Protein AF-A0A3E0J5E2-F1 (afdb_monomer)

Solvent-accessible surface area (backbone atoms only — not comparable to full-atom values): 20818 Å² total; per-residue (Å²): 136,92,83,85,80,74,77,68,77,68,47,76,82,33,77,50,56,78,36,73,65,47,34,51,53,51,53,49,52,62,72,57,27,30,89,52,75,43,80,45,72,62,88,94,44,82,43,82,33,51,56,27,21,32,83,45,50,61,70,60,50,14,66,77,69,73,49,55,51,67,58,52,53,51,46,54,49,50,38,37,77,71,62,46,33,47,78,51,75,52,99,87,47,29,39,38,34,44,56,67,36,67,76,57,65,54,84,70,92,72,83,76,93,80,86,88,85,88,84,88,81,88,87,87,81,88,86,81,87,88,83,90,83,89,79,94,74,92,75,57,68,77,54,51,62,48,51,56,56,40,57,72,39,59,86,54,52,94,78,66,91,46,69,39,59,57,52,40,41,77,73,64,37,88,76,48,75,71,56,52,56,47,51,54,56,48,34,77,76,52,35,46,71,44,52,42,50,35,47,51,56,21,49,78,67,75,40,74,40,70,72,52,26,49,52,50,52,52,53,28,58,76,69,69,49,72,47,60,70,54,48,52,53,50,50,54,51,49,52,53,51,52,56,54,48,60,60,56,58,73,75,66,70,81,75,75,87,70,55,71,70,67,71,47,43,65,56,51,53,56,55,58,74,70,53,79,77,49,69,66,56,50,22,53,51,48,54,52,34,56,75,68,67,54,54,69,68,62,45,35,60,74,55,70,62,75,60,90,78,49,75,66,53,56,49,33,40,73,72,65,76,45,57,55,52,57,55,55,53,50,54,51,57,56,58,71,75,67,76,133

Mean predicted aligned error: 22.28 Å

Nearest PDB structures (foldseek):
  6cdb-assembly1_A  TM=6.932E-01  e=4.990E-02  Staphylococcus aureus
  3cta-assembly1_A-2  TM=8.592E-01  e=1.785E-01  Thermoplasma acidophilum DSM 1728
  4rs8-assembly1_B  TM=7.217E-01  e=1.107E-01  Sulfolobus sp. NOB8H2
  4omz-assembly2_C  TM=5.477E-01  e=9.437E-02  Sinorhizobium fredii
  4a6d-assembly1_A  TM=5.268E-01  e=8.486E-02  Homo sapiens

Structure (mmCIF, N/CA/C/O ba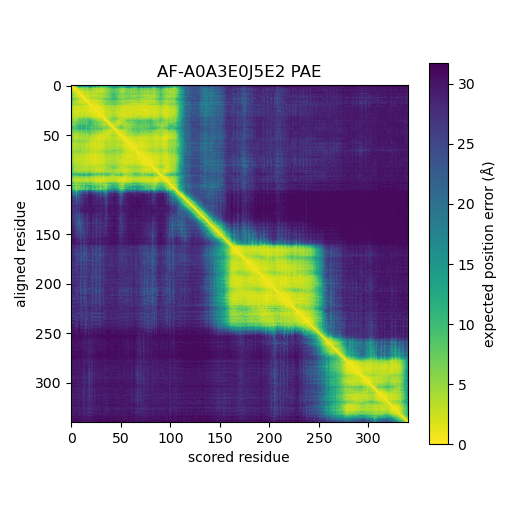ckbone):
data_AF-A0A3E0J5E2-F1
#
_entry.id   AF-A0A3E0J5E2-F1
#
loop_
_atom_site.group_PDB
_atom_site.id
_atom_site.type_symbol
_atom_site.label_atom_id
_atom_site.label_alt_id
_atom_site.label_comp_id
_atom_site.label_asym_id
_atom_site.label_entity_id
_atom_site.label_seq_id
_atom_site.pdbx_PDB_ins_code
_atom_site.Cartn_x
_atom_site.Cartn_y
_atom_site.Cartn_z
_atom_site.occupancy
_atom_site.B_iso_or_equiv
_atom_site.auth_seq_id
_atom_site.auth_comp_id
_atom_site.auth_asym_id
_atom_site.auth_atom_id
_atom_site.pdbx_PDB_model_num
ATOM 1 N N . MET A 1 1 ? 14.699 6.725 -31.651 1.00 47.31 1 MET A N 1
ATOM 2 C CA . MET A 1 1 ? 13.288 6.442 -31.981 1.00 47.31 1 MET A CA 1
ATOM 3 C C . MET A 1 1 ? 12.535 7.746 -31.816 1.00 47.31 1 MET A C 1
ATOM 5 O O . MET A 1 1 ? 12.455 8.229 -30.697 1.00 47.31 1 MET A O 1
ATOM 9 N N . GLN A 1 2 ? 12.116 8.369 -32.915 1.00 48.28 2 GLN A N 1
ATOM 10 C CA . GLN A 1 2 ? 11.188 9.500 -32.865 1.00 48.28 2 GLN A CA 1
ATOM 11 C C . GLN A 1 2 ? 9.779 8.918 -32.774 1.00 48.28 2 GLN A C 1
ATOM 13 O O . GLN A 1 2 ? 9.420 8.048 -33.563 1.00 48.28 2 GLN A O 1
ATOM 18 N N . GLY A 1 3 ? 9.027 9.336 -31.767 1.00 68.38 3 GLY A N 1
ATOM 19 C CA . GLY A 1 3 ? 7.686 8.845 -31.499 1.00 68.38 3 GLY A CA 1
ATOM 20 C C . GLY A 1 3 ? 7.078 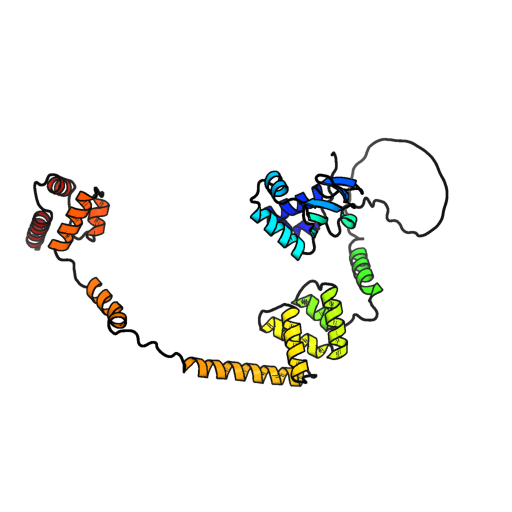9.614 -30.337 1.00 68.38 3 GLY A C 1
ATOM 21 O O . GLY A 1 3 ? 7.798 10.142 -29.490 1.00 68.38 3 GLY A O 1
ATOM 22 N N . TRP A 1 4 ? 5.757 9.697 -30.329 1.00 75.00 4 TRP A N 1
ATOM 23 C CA . TRP A 1 4 ? 4.974 10.291 -29.257 1.00 75.00 4 TRP A CA 1
ATOM 24 C C . TRP A 1 4 ? 4.162 9.188 -28.583 1.00 75.00 4 TRP A C 1
ATOM 26 O O . TRP A 1 4 ? 3.801 8.192 -29.208 1.00 75.00 4 TRP A O 1
ATOM 36 N N . LEU A 1 5 ? 3.914 9.359 -27.290 1.00 80.88 5 LEU A N 1
ATOM 37 C CA . LEU A 1 5 ? 3.119 8.446 -26.482 1.00 80.88 5 LEU A CA 1
ATOM 38 C C . LEU A 1 5 ? 1.779 9.118 -26.174 1.00 80.88 5 LEU A C 1
ATOM 40 O O . LEU A 1 5 ? 1.763 10.248 -25.684 1.00 80.88 5 LEU A O 1
ATOM 44 N N . LYS A 1 6 ? 0.663 8.423 -26.415 1.00 82.06 6 LYS A N 1
ATOM 45 C CA . LYS A 1 6 ? -0.660 8.878 -25.965 1.00 82.06 6 LYS A CA 1
ATOM 46 C C . LYS A 1 6 ? -0.804 8.625 -24.467 1.00 82.06 6 LYS A C 1
ATOM 48 O O . LYS A 1 6 ? -0.656 7.491 -24.020 1.00 82.06 6 LYS A O 1
ATOM 53 N N . LEU A 1 7 ? -1.123 9.657 -23.691 1.00 81.94 7 LEU A N 1
ATOM 54 C CA . LEU A 1 7 ? -1.509 9.522 -22.285 1.00 81.94 7 LEU A CA 1
ATOM 55 C C . LEU A 1 7 ? -2.938 10.030 -22.115 1.00 81.94 7 LEU A C 1
ATOM 57 O O . LEU A 1 7 ? -3.250 11.170 -22.454 1.00 81.94 7 LEU A O 1
ATOM 61 N N . HIS A 1 8 ? -3.815 9.176 -21.594 1.00 80.88 8 HIS A N 1
ATOM 62 C CA . HIS A 1 8 ? -5.209 9.535 -21.372 1.00 80.88 8 HIS A CA 1
ATOM 63 C C . HIS A 1 8 ? -5.354 10.399 -20.108 1.00 80.88 8 HIS A C 1
ATOM 65 O O . HIS A 1 8 ? -4.776 10.085 -19.067 1.00 80.88 8 HIS A O 1
ATOM 71 N N . ARG A 1 9 ? -6.184 11.453 -20.158 1.00 80.56 9 ARG A N 1
ATOM 72 C CA . ARG A 1 9 ? -6.372 12.414 -19.044 1.00 80.56 9 ARG A CA 1
ATOM 73 C C . ARG A 1 9 ? -6.873 11.775 -17.746 1.00 80.56 9 ARG A C 1
ATOM 75 O O . ARG A 1 9 ? -6.624 12.306 -16.672 1.00 80.56 9 ARG A O 1
ATOM 82 N N . LYS A 1 10 ? -7.513 10.605 -17.840 1.00 79.06 10 LYS A N 1
ATOM 83 C CA . LYS A 1 10 ? -7.958 9.790 -16.693 1.00 79.06 10 LYS A CA 1
ATOM 84 C C . LYS A 1 10 ? -6.828 9.458 -15.710 1.00 79.06 10 LYS A C 1
ATOM 86 O O . LYS A 1 10 ? -7.122 9.220 -14.546 1.00 79.06 10 LYS A O 1
ATOM 91 N N . ILE A 1 11 ? -5.563 9.491 -16.145 1.00 84.44 11 ILE A N 1
ATOM 92 C CA . ILE A 1 11 ? -4.420 9.296 -15.245 1.00 84.44 11 ILE A CA 1
ATOM 93 C C . ILE A 1 11 ? -4.410 10.303 -14.087 1.00 84.44 11 ILE A C 1
ATOM 95 O O . ILE A 1 11 ? -4.016 9.930 -12.994 1.00 84.44 11 ILE A O 1
ATOM 99 N N . LEU A 1 12 ? -4.927 11.524 -14.283 1.00 83.38 12 LEU A N 1
ATOM 100 C CA . LEU A 1 12 ? -5.009 12.555 -13.239 1.00 83.38 12 LEU A CA 1
ATOM 101 C C . LEU A 1 12 ? -5.874 12.151 -12.037 1.00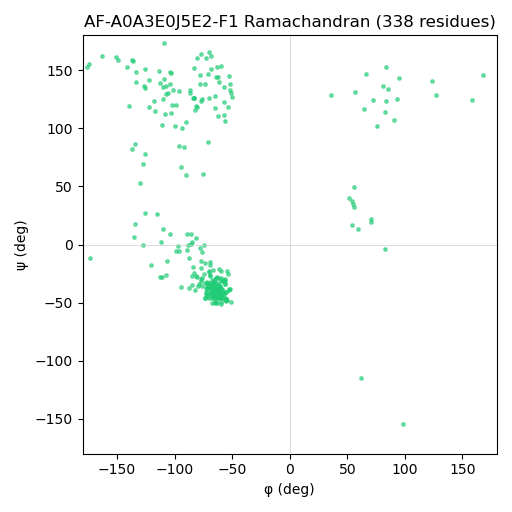 83.38 12 LEU A C 1
ATOM 103 O O . LEU A 1 12 ? -5.732 12.730 -10.969 1.00 83.38 12 LEU A O 1
ATOM 107 N N . HIS A 1 13 ? -6.773 11.182 -12.215 1.00 79.31 13 HIS A N 1
ATOM 108 C CA . HIS A 1 13 ? -7.659 10.673 -11.166 1.00 79.31 13 HIS A CA 1
ATOM 109 C C . HIS A 1 13 ? -7.204 9.312 -10.617 1.00 79.31 13 HIS A C 1
ATOM 111 O O . HIS A 1 13 ? -7.963 8.652 -9.917 1.00 79.31 13 HIS A O 1
ATOM 117 N N . SER A 1 14 ? -6.013 8.848 -10.998 1.00 82.31 14 SER A N 1
ATOM 118 C CA . SER A 1 14 ? -5.459 7.562 -10.580 1.00 82.31 14 SER A CA 1
ATOM 119 C C . SER A 1 14 ? -4.394 7.756 -9.504 1.00 82.31 14 SER A C 1
ATOM 121 O O . SER A 1 14 ? -3.609 8.699 -9.574 1.00 82.31 14 SER A O 1
ATOM 123 N N . GLU A 1 15 ? -4.293 6.790 -8.588 1.00 84.81 15 GLU A N 1
ATOM 124 C CA . GLU A 1 15 ? -3.232 6.691 -7.570 1.00 84.81 15 GLU A CA 1
ATOM 125 C C . GLU A 1 15 ? -1.816 6.744 -8.178 1.00 84.81 15 GLU A C 1
ATOM 127 O O . GLU A 1 15 ? -0.863 7.203 -7.548 1.00 84.81 15 GLU A O 1
ATOM 132 N N . ILE A 1 16 ? -1.679 6.353 -9.452 1.00 87.31 16 ILE A N 1
ATOM 133 C CA . ILE A 1 16 ? -0.426 6.449 -10.211 1.00 87.31 16 ILE A CA 1
ATOM 134 C C . ILE A 1 16 ? 0.065 7.899 -10.293 1.00 87.31 16 ILE A C 1
ATOM 136 O O . ILE A 1 16 ? 1.272 8.124 -10.242 1.00 87.31 16 ILE A O 1
ATOM 140 N N . PHE A 1 17 ? -0.839 8.872 -10.442 1.00 90.31 17 PHE A N 1
ATOM 141 C CA . PHE A 1 17 ? -0.480 10.284 -10.596 1.00 90.31 17 PHE A CA 1
ATOM 142 C C . PHE A 1 17 ? -0.173 10.971 -9.264 1.00 90.31 17 PHE A C 1
ATOM 144 O O . PHE A 1 17 ? 0.624 11.905 -9.240 1.00 90.31 17 PHE A O 1
ATOM 151 N N . GLU A 1 18 ? -0.744 10.493 -8.157 1.00 88.50 18 GLU A N 1
ATOM 152 C CA . GLU A 1 18 ? -0.490 11.052 -6.823 1.00 88.50 18 GLU A CA 1
ATOM 153 C C . GLU A 1 18 ? 0.963 10.845 -6.374 1.00 88.50 18 GLU A C 1
ATOM 155 O O . GLU A 1 18 ? 1.531 11.681 -5.669 1.00 88.50 18 GLU A O 1
ATOM 160 N N . ASN A 1 19 ? 1.598 9.751 -6.807 1.00 91.38 19 ASN A N 1
ATOM 161 C CA . ASN A 1 19 ? 2.972 9.430 -6.442 1.00 91.38 19 ASN A CA 1
ATOM 162 C C . ASN A 1 19 ? 3.959 9.730 -7.583 1.00 91.38 19 ASN A C 1
ATOM 164 O O . ASN A 1 19 ? 3.999 9.031 -8.597 1.00 91.38 19 ASN A O 1
ATOM 168 N N . GLU A 1 20 ? 4.839 10.716 -7.366 1.00 92.44 20 GLU A N 1
ATOM 169 C CA . GLU A 1 20 ? 5.829 11.188 -8.351 1.00 92.44 20 GLU A CA 1
ATOM 170 C C . GLU A 1 20 ? 6.694 10.048 -8.936 1.00 92.44 20 GLU A C 1
ATOM 172 O O . GLU A 1 20 ? 7.007 10.016 -10.130 1.00 92.44 20 GLU A O 1
ATOM 177 N N . LYS A 1 21 ? 7.079 9.084 -8.090 1.00 92.69 21 LYS A N 1
ATOM 178 C CA . LYS A 1 21 ? 8.003 8.002 -8.439 1.00 92.69 21 LYS A CA 1
ATOM 179 C C . LYS A 1 21 ? 7.273 6.882 -9.162 1.00 92.69 21 LYS A C 1
ATOM 181 O O . LYS A 1 21 ? 7.807 6.335 -10.126 1.00 92.69 21 LYS A O 1
ATOM 186 N N . LEU A 1 22 ? 6.053 6.574 -8.727 1.00 92.31 22 LEU A N 1
ATOM 187 C CA . LEU A 1 22 ? 5.193 5.592 -9.380 1.00 92.31 22 LEU A CA 1
ATOM 188 C C . LEU A 1 22 ? 4.828 6.051 -10.795 1.00 92.31 22 LEU A C 1
ATOM 190 O O . LEU A 1 22 ? 5.002 5.283 -11.741 1.00 92.31 22 LEU A O 1
ATOM 194 N N . LEU A 1 23 ? 4.440 7.321 -10.958 1.00 92.69 23 LEU A N 1
ATOM 195 C CA . LEU A 1 23 ? 4.179 7.925 -12.263 1.00 92.69 23 LEU A CA 1
ATOM 196 C C . LEU A 1 23 ? 5.392 7.802 -13.190 1.00 92.69 23 LEU A C 1
ATOM 198 O O . LEU A 1 23 ? 5.265 7.391 -14.345 1.00 92.69 23 LEU A O 1
ATOM 202 N N . LYS A 1 24 ? 6.590 8.107 -12.674 1.00 93.81 24 LYS A N 1
ATOM 203 C CA . LYS A 1 24 ? 7.843 7.989 -13.430 1.00 93.81 24 LYS A CA 1
ATOM 204 C C . LYS A 1 24 ? 8.085 6.554 -13.912 1.00 93.81 24 LYS A C 1
ATOM 206 O O . LYS A 1 24 ? 8.433 6.350 -15.076 1.00 93.81 24 LYS A O 1
ATOM 211 N N . VAL A 1 25 ? 7.880 5.558 -13.046 1.00 93.19 25 VAL A N 1
ATOM 212 C CA . VAL A 1 25 ? 8.020 4.130 -13.388 1.00 93.19 25 VAL A CA 1
ATOM 213 C C . VAL A 1 25 ? 6.958 3.694 -14.403 1.00 93.19 25 VAL A C 1
ATOM 215 O O . VAL A 1 25 ? 7.266 2.956 -15.340 1.00 93.19 25 VAL A O 1
ATOM 218 N N . PHE A 1 26 ? 5.725 4.177 -14.268 1.00 91.94 26 PHE A N 1
ATOM 219 C CA . PHE A 1 26 ? 4.638 3.880 -15.196 1.00 91.94 26 PHE A CA 1
ATOM 220 C C . PHE A 1 26 ? 4.916 4.427 -16.606 1.00 91.94 26 PHE A C 1
ATOM 222 O O . PHE A 1 26 ? 4.870 3.679 -17.586 1.00 91.94 26 PHE A O 1
ATOM 229 N N . ILE A 1 27 ? 5.305 5.702 -16.716 1.00 91.44 27 ILE A N 1
ATOM 230 C CA . ILE A 1 27 ? 5.692 6.327 -17.993 1.00 91.44 27 ILE A CA 1
ATOM 231 C C . ILE A 1 27 ? 6.892 5.594 -18.611 1.00 91.44 27 ILE A C 1
ATOM 233 O O . ILE A 1 27 ? 6.941 5.364 -19.822 1.00 91.44 27 ILE A O 1
ATOM 237 N N . TYR A 1 28 ? 7.851 5.170 -17.788 1.00 92.25 28 TYR A N 1
ATOM 238 C CA . TYR A 1 28 ? 8.970 4.352 -18.246 1.00 92.25 28 TYR A CA 1
ATOM 239 C C . TYR A 1 28 ? 8.516 3.022 -18.866 1.00 92.25 28 TYR A C 1
ATOM 241 O O . TYR A 1 28 ? 8.999 2.649 -19.934 1.00 92.25 28 TYR A O 1
ATOM 249 N N . CYS A 1 29 ? 7.553 2.328 -18.256 1.00 91.00 29 CYS A N 1
ATOM 250 C CA . CYS A 1 29 ? 7.007 1.091 -18.820 1.00 91.00 29 CYS A CA 1
ATOM 251 C C . CYS A 1 29 ? 6.335 1.335 -20.179 1.00 91.00 29 CYS A C 1
ATOM 253 O O . CYS A 1 29 ? 6.565 0.581 -21.123 1.00 91.00 29 CYS A O 1
ATOM 255 N N . LEU A 1 30 ? 5.562 2.418 -20.301 1.00 88.69 30 LEU A N 1
ATOM 256 C CA . LEU A 1 30 ? 4.892 2.784 -21.550 1.00 88.69 30 LEU A CA 1
ATOM 257 C C . LEU A 1 30 ? 5.871 3.127 -22.675 1.00 88.69 30 LEU A C 1
ATOM 259 O O . LEU A 1 30 ? 5.675 2.706 -23.810 1.00 88.69 30 LEU A O 1
ATOM 263 N N . THR A 1 31 ? 6.933 3.865 -22.361 1.00 88.56 31 THR A N 1
ATOM 264 C CA . THR A 1 31 ? 7.951 4.265 -23.346 1.00 88.56 31 THR A CA 1
ATOM 265 C C . THR A 1 31 ? 8.885 3.123 -23.745 1.00 88.56 31 THR A C 1
ATOM 267 O O . THR A 1 31 ? 9.443 3.143 -24.842 1.00 88.56 31 THR A O 1
ATOM 270 N N . LYS A 1 32 ? 9.073 2.118 -22.880 1.00 89.88 32 LYS A N 1
ATOM 271 C CA . LYS A 1 32 ? 9.856 0.913 -23.197 1.00 89.88 32 LYS A CA 1
ATOM 272 C C . LYS A 1 32 ? 9.071 -0.151 -23.949 1.00 89.88 32 LYS A C 1
ATOM 274 O O . LYS A 1 32 ? 9.699 -0.970 -24.623 1.00 89.88 32 LYS A O 1
ATOM 279 N N . ALA A 1 33 ? 7.747 -0.165 -23.820 1.00 88.69 33 ALA A N 1
ATOM 280 C CA . ALA A 1 33 ? 6.880 -1.090 -24.532 1.00 88.69 33 ALA A CA 1
ATOM 281 C C . ALA A 1 33 ? 7.075 -0.973 -26.053 1.00 88.69 33 ALA A C 1
ATOM 283 O O . ALA A 1 33 ? 7.163 0.118 -26.613 1.00 88.69 33 ALA A O 1
ATOM 284 N N . SER A 1 34 ? 7.165 -2.114 -26.739 1.00 83.81 34 SER A N 1
ATOM 285 C CA . SER A 1 34 ? 7.318 -2.122 -28.196 1.00 83.81 34 SER A CA 1
ATOM 286 C C . SER A 1 34 ? 6.010 -1.734 -28.892 1.00 83.81 34 SER A C 1
ATOM 288 O O . SER A 1 34 ? 4.937 -2.189 -28.507 1.00 83.81 34 SER A O 1
ATOM 290 N N . HIS A 1 35 ? 6.089 -0.907 -29.940 1.00 80.19 35 HIS A N 1
ATOM 291 C CA . HIS A 1 35 ? 4.904 -0.482 -30.702 1.00 80.19 35 HIS A CA 1
ATOM 292 C C . HIS A 1 35 ? 4.474 -1.478 -31.791 1.00 80.19 35 HIS A C 1
ATOM 294 O O . HIS A 1 35 ? 3.345 -1.441 -32.269 1.00 80.19 35 HIS A O 1
ATOM 300 N N . LYS A 1 36 ? 5.385 -2.360 -32.206 1.00 79.62 36 LYS A N 1
ATOM 301 C CA . LYS A 1 36 ? 5.176 -3.402 -33.218 1.00 79.62 36 LYS A CA 1
ATOM 302 C C . LYS A 1 36 ? 5.828 -4.692 -32.738 1.00 79.62 36 LYS A C 1
ATOM 304 O O . LYS A 1 36 ? 6.751 -4.641 -31.921 1.00 79.62 36 LYS A O 1
ATOM 309 N N . SER A 1 37 ? 5.394 -5.832 -33.274 1.00 83.06 37 SER A N 1
ATOM 310 C CA . SER A 1 37 ? 6.027 -7.119 -32.986 1.00 83.06 37 SER A CA 1
ATOM 311 C C . SER A 1 37 ? 7.509 -7.065 -33.356 1.00 83.06 37 SER A C 1
ATOM 313 O O . SER A 1 37 ? 7.849 -6.940 -34.532 1.00 83.06 37 SER A O 1
ATOM 315 N N . THR A 1 38 ? 8.382 -7.104 -32.353 1.00 83.31 38 THR A N 1
ATOM 316 C CA . THR A 1 38 ? 9.823 -6.892 -32.530 1.00 83.31 38 THR A CA 1
ATOM 317 C C . THR A 1 38 ? 10.585 -8.068 -31.942 1.00 83.31 38 THR A C 1
ATOM 319 O O . THR A 1 38 ? 10.304 -8.513 -30.829 1.00 83.31 38 THR A O 1
ATOM 322 N N . GLU A 1 39 ? 11.578 -8.568 -32.673 1.00 86.06 39 GLU A N 1
ATOM 323 C CA . GLU A 1 39 ? 12.516 -9.549 -32.135 1.00 86.06 39 GLU A CA 1
ATOM 324 C C . GLU A 1 39 ? 13.638 -8.842 -31.382 1.00 86.06 39 GLU A C 1
ATOM 326 O O . GLU A 1 39 ? 14.332 -7.981 -31.923 1.00 86.06 39 GLU A O 1
ATOM 331 N N . SER A 1 40 ? 13.844 -9.230 -30.129 1.00 80.81 40 SER A N 1
ATOM 332 C CA . SER A 1 40 ? 14.946 -8.740 -29.313 1.00 80.81 40 SER A CA 1
ATOM 333 C C . SER A 1 40 ? 15.805 -9.900 -28.835 1.00 80.81 40 SER A C 1
ATOM 335 O O . SER A 1 40 ? 15.317 -10.987 -28.520 1.00 80.81 40 SER A O 1
ATOM 337 N N . ARG A 1 41 ? 17.122 -9.696 -28.812 1.00 82.44 41 ARG A N 1
ATOM 338 C CA . ARG A 1 41 ? 18.085 -10.727 -28.426 1.00 82.44 41 ARG A CA 1
ATOM 339 C C . ARG A 1 41 ? 18.499 -10.527 -26.973 1.00 82.44 41 ARG A C 1
ATOM 341 O O . ARG A 1 41 ? 19.093 -9.508 -26.633 1.00 82.44 41 ARG A O 1
ATOM 348 N N . VAL A 1 42 ? 18.244 -11.525 -26.128 1.00 81.62 42 VAL A N 1
ATOM 349 C CA . VAL A 1 42 ? 18.695 -11.544 -24.728 1.00 81.62 42 VAL A CA 1
ATOM 350 C C . VAL A 1 42 ? 19.767 -12.617 -24.583 1.00 81.62 42 VAL A C 1
ATOM 352 O O . VAL A 1 42 ? 19.496 -13.820 -24.577 1.00 81.62 42 VAL A O 1
ATOM 355 N N . GLY A 1 43 ? 21.027 -12.184 -24.528 1.00 80.94 43 GLY A N 1
ATOM 356 C CA . GLY A 1 43 ? 22.181 -13.083 -24.548 1.00 80.94 43 GLY A CA 1
ATOM 357 C C . GLY A 1 43 ? 22.258 -13.890 -25.851 1.00 80.94 43 GLY A C 1
ATOM 358 O O . GLY A 1 43 ? 22.472 -13.341 -26.933 1.00 80.94 43 GLY A O 1
ATOM 359 N N . ARG A 1 44 ? 22.096 -15.216 -25.758 1.00 81.12 44 ARG A N 1
ATOM 360 C CA . ARG A 1 44 ? 22.134 -16.133 -26.916 1.00 81.12 44 ARG A CA 1
ATOM 361 C C . ARG A 1 44 ? 20.751 -16.482 -27.481 1.00 81.12 44 ARG A C 1
ATOM 363 O O . ARG A 1 44 ? 20.691 -17.134 -28.514 1.00 81.12 44 ARG A O 1
ATOM 370 N N . GLN A 1 45 ? 19.668 -16.044 -26.839 1.00 81.19 45 GLN A N 1
ATOM 371 C CA . GLN A 1 45 ? 18.298 -16.395 -27.213 1.00 81.19 45 GLN A CA 1
ATOM 372 C C . GLN A 1 45 ? 17.611 -15.234 -27.943 1.00 81.19 45 GLN A C 1
ATOM 374 O O . GLN A 1 45 ? 17.758 -14.074 -27.548 1.00 81.19 45 GLN A O 1
ATOM 379 N N . LYS A 1 46 ? 16.860 -15.548 -29.004 1.00 85.94 46 LYS A N 1
ATOM 380 C CA . LYS A 1 46 ? 15.937 -14.609 -29.652 1.00 85.94 46 LYS A CA 1
ATOM 381 C C . LYS A 1 46 ? 14.589 -14.660 -28.937 1.00 85.94 46 LYS A C 1
ATOM 383 O O . LYS A 1 46 ? 14.083 -15.747 -28.668 1.00 85.94 46 LYS A O 1
ATOM 388 N N . VAL A 1 47 ? 14.039 -13.495 -28.624 1.00 86.19 47 VAL A N 1
ATOM 389 C CA . VAL A 1 47 ? 12.761 -13.329 -27.929 1.00 86.19 47 VAL A CA 1
ATOM 390 C C . VAL A 1 47 ? 11.851 -12.492 -28.817 1.00 86.19 47 VAL A C 1
ATOM 392 O O . VAL A 1 47 ? 12.168 -11.347 -29.134 1.00 86.19 47 VAL A O 1
ATOM 395 N N . THR A 1 48 ? 10.728 -13.068 -29.231 1.00 87.31 48 THR A N 1
ATOM 396 C CA . THR A 1 48 ? 9.676 -12.378 -29.984 1.00 87.31 48 THR A CA 1
ATOM 397 C C . THR A 1 48 ? 8.781 -11.616 -29.010 1.00 87.31 48 THR A C 1
ATOM 399 O O . THR A 1 48 ? 8.121 -12.237 -28.176 1.00 87.31 48 THR A O 1
ATOM 402 N N . LEU A 1 49 ? 8.755 -10.286 -29.101 1.00 87.62 49 LEU A N 1
ATOM 403 C CA . LEU A 1 49 ? 7.909 -9.427 -28.269 1.00 87.62 49 LEU A CA 1
ATOM 404 C C . LEU A 1 49 ? 6.688 -8.973 -29.067 1.00 87.62 49 LEU A C 1
ATOM 406 O O . LEU A 1 49 ? 6.832 -8.529 -30.206 1.00 87.62 49 LEU A O 1
ATOM 410 N N . LYS A 1 50 ? 5.495 -9.078 -28.475 1.00 86.75 50 LYS A N 1
ATOM 411 C CA . LYS A 1 50 ? 4.259 -8.517 -29.042 1.00 86.75 50 LYS A CA 1
ATOM 412 C C . LYS A 1 50 ? 4.164 -7.009 -28.745 1.00 86.75 50 LYS A C 1
ATOM 414 O O . LYS A 1 50 ? 4.810 -6.550 -27.802 1.00 86.75 50 LYS A O 1
ATOM 419 N N . PRO A 1 51 ? 3.348 -6.242 -29.495 1.00 83.75 51 PRO A N 1
ATOM 420 C CA . PRO A 1 51 ? 3.069 -4.848 -29.159 1.00 83.75 51 PRO A CA 1
ATOM 421 C C . PRO A 1 51 ? 2.604 -4.707 -27.703 1.00 83.75 51 PRO A C 1
ATOM 423 O O . PRO A 1 51 ? 1.848 -5.544 -27.209 1.00 83.75 51 PRO A O 1
ATOM 426 N N . GLY A 1 52 ? 3.096 -3.691 -26.998 1.00 86.56 52 GLY A N 1
ATOM 427 C CA . GLY A 1 52 ? 2.850 -3.504 -25.566 1.00 86.56 52 GLY A CA 1
ATOM 428 C C . GLY A 1 52 ? 3.765 -4.319 -24.642 1.00 86.56 52 GLY A C 1
ATOM 429 O O . GLY A 1 52 ? 3.692 -4.155 -23.424 1.00 86.56 52 GLY A O 1
ATOM 430 N N . GLN A 1 53 ? 4.646 -5.170 -25.185 1.00 91.38 53 GLN A N 1
ATOM 431 C CA . GLN A 1 53 ? 5.604 -5.953 -24.399 1.00 91.38 53 GLN A CA 1
ATOM 432 C C . GLN A 1 53 ? 7.020 -5.398 -24.484 1.00 91.38 53 GLN A C 1
ATOM 434 O O . GLN A 1 53 ? 7.449 -4.882 -25.523 1.00 91.38 53 GLN A O 1
ATOM 439 N N . PHE A 1 54 ? 7.771 -5.566 -23.396 1.00 92.56 54 PHE A N 1
ATOM 440 C CA . PHE A 1 54 ? 9.199 -5.282 -23.352 1.00 92.56 54 PHE A CA 1
ATOM 441 C C . PHE A 1 54 ? 9.948 -6.189 -22.374 1.00 92.56 54 PHE A C 1
ATOM 443 O O . PHE A 1 54 ? 9.380 -6.774 -21.451 1.00 92.56 54 PHE A O 1
ATOM 450 N N . ILE A 1 55 ? 11.259 -6.305 -22.587 1.00 91.31 55 ILE A N 1
ATOM 451 C CA . ILE A 1 55 ? 12.149 -7.045 -21.690 1.00 91.31 55 ILE A CA 1
ATOM 452 C C . ILE A 1 55 ? 12.535 -6.143 -20.526 1.00 91.31 55 ILE A C 1
ATOM 454 O O . ILE A 1 55 ? 13.082 -5.055 -20.716 1.00 91.31 55 ILE A O 1
ATOM 458 N N . PHE A 1 56 ? 12.311 -6.641 -19.321 1.00 93.19 56 PHE A N 1
ATOM 459 C CA . PHE A 1 56 ? 12.587 -5.947 -18.085 1.00 93.19 56 PHE A CA 1
ATOM 460 C C . PHE A 1 56 ? 13.759 -6.577 -17.335 1.00 93.19 56 PHE A C 1
ATOM 462 O O . PHE A 1 56 ? 13.860 -7.796 -17.172 1.00 93.19 56 PHE A O 1
ATOM 469 N N . GLY A 1 57 ? 14.639 -5.710 -16.839 1.00 91.25 57 GLY A N 1
ATOM 470 C CA . GLY A 1 57 ? 15.736 -6.076 -15.957 1.00 91.25 57 GLY A CA 1
ATOM 471 C C . GLY A 1 57 ? 15.888 -5.035 -14.859 1.00 91.25 57 GLY A C 1
ATOM 472 O O . GLY A 1 57 ? 16.188 -3.878 -15.146 1.00 91.25 57 GLY A O 1
ATOM 473 N N . ARG A 1 58 ? 15.731 -5.460 -13.602 1.00 91.25 58 ARG A N 1
ATOM 474 C CA . ARG A 1 58 ? 15.736 -4.587 -12.415 1.00 91.25 58 ARG A CA 1
ATOM 475 C C . ARG A 1 58 ? 16.949 -3.657 -12.340 1.00 91.25 58 ARG A C 1
ATOM 477 O O . ARG A 1 58 ? 16.771 -2.456 -12.192 1.00 91.25 58 ARG A O 1
ATOM 484 N N . LYS A 1 59 ? 18.165 -4.189 -12.511 1.00 92.00 59 LYS A N 1
ATOM 485 C CA . LYS A 1 59 ? 19.407 -3.390 -12.473 1.00 92.00 59 LYS A CA 1
ATOM 486 C C . LYS A 1 59 ? 19.453 -2.322 -13.565 1.00 92.00 59 LYS A C 1
ATOM 488 O O . LYS A 1 59 ? 19.831 -1.183 -13.316 1.00 92.00 59 LYS A O 1
ATOM 493 N N . LYS A 1 60 ? 19.039 -2.695 -14.779 1.00 92.81 60 LYS A N 1
ATOM 494 C CA . LYS A 1 60 ? 19.017 -1.788 -15.929 1.00 92.81 60 LYS A CA 1
ATOM 495 C C . LYS A 1 60 ? 17.981 -0.682 -15.733 1.00 92.81 60 LYS A C 1
ATOM 497 O O . LYS A 1 60 ? 18.308 0.482 -15.916 1.00 92.81 60 LYS A O 1
ATOM 502 N N . ALA A 1 61 ? 16.774 -1.040 -15.297 1.00 93.25 61 ALA A N 1
ATOM 503 C CA . ALA A 1 61 ? 15.716 -0.080 -15.004 1.00 93.25 61 ALA A CA 1
ATOM 504 C C . ALA A 1 61 ? 16.112 0.886 -13.873 1.00 93.25 61 ALA A C 1
ATOM 506 O O . ALA A 1 61 ? 15.913 2.085 -14.010 1.00 93.25 61 ALA A O 1
ATOM 507 N N . ALA A 1 62 ? 16.744 0.392 -12.803 1.00 95.19 62 ALA A N 1
ATOM 508 C CA . ALA A 1 62 ? 17.267 1.218 -11.711 1.00 95.19 62 ALA A CA 1
ATOM 509 C C . ALA A 1 62 ? 18.291 2.258 -12.192 1.00 95.19 62 ALA A C 1
ATOM 511 O O . ALA A 1 62 ? 18.187 3.436 -11.847 1.00 95.19 62 ALA A O 1
ATOM 512 N N . SER A 1 63 ? 19.226 1.842 -13.053 1.00 94.94 63 SER A N 1
ATOM 513 C CA . SER A 1 63 ? 20.213 2.744 -13.651 1.00 94.94 63 SER A CA 1
ATOM 514 C C . SER A 1 63 ? 19.578 3.786 -14.576 1.00 94.94 63 SER A C 1
ATOM 516 O O . SER A 1 63 ? 19.983 4.943 -14.538 1.00 94.94 63 SER A O 1
ATOM 518 N N . GLU A 1 64 ? 18.600 3.398 -15.401 1.00 93.50 64 GLU A N 1
ATOM 519 C CA . GLU A 1 64 ? 17.925 4.307 -16.342 1.00 93.50 64 GLU A CA 1
ATOM 520 C C . GLU A 1 64 ? 16.986 5.299 -15.629 1.00 93.50 64 GLU A C 1
ATOM 522 O O . GLU A 1 64 ? 16.846 6.438 -16.066 1.00 93.50 64 GLU A O 1
ATOM 527 N N . LEU A 1 65 ? 16.358 4.890 -14.522 1.00 92.69 65 LEU A N 1
ATOM 528 C CA . LEU A 1 65 ? 15.441 5.724 -13.737 1.00 92.69 65 LEU A CA 1
ATOM 529 C C . LEU A 1 65 ? 16.138 6.578 -12.670 1.00 92.69 65 LEU A C 1
ATOM 531 O O . LEU A 1 65 ? 15.492 7.466 -12.101 1.00 92.69 65 LEU A O 1
ATOM 535 N N . SER A 1 66 ? 17.422 6.320 -12.402 1.00 93.56 66 SER A N 1
ATOM 536 C CA . SER A 1 66 ? 18.191 6.905 -11.294 1.00 93.56 66 SER A CA 1
ATOM 537 C C . SER A 1 66 ? 17.521 6.667 -9.934 1.00 93.56 66 SER A C 1
ATOM 539 O O . SER A 1 66 ? 17.296 7.592 -9.159 1.00 93.56 66 SER A O 1
ATOM 541 N N . MET A 1 67 ? 17.143 5.416 -9.664 1.00 94.12 67 MET A N 1
ATOM 542 C CA . MET A 1 67 ? 16.452 5.003 -8.437 1.00 94.12 67 MET A CA 1
ATOM 543 C C . MET A 1 67 ? 17.053 3.708 -7.889 1.00 94.12 67 MET A C 1
ATOM 545 O O . MET A 1 67 ? 17.644 2.928 -8.633 1.00 94.12 67 MET A O 1
ATOM 549 N N . ASN A 1 68 ? 16.864 3.443 -6.595 1.00 94.75 68 ASN A N 1
ATOM 550 C CA . ASN A 1 68 ? 17.340 2.206 -5.976 1.00 94.75 68 ASN A CA 1
ATOM 551 C C . ASN A 1 68 ? 16.646 0.968 -6.570 1.00 94.75 68 ASN A C 1
ATOM 553 O O . ASN A 1 68 ? 15.444 0.985 -6.845 1.00 94.75 68 ASN A O 1
ATOM 557 N N . GLU A 1 69 ? 17.388 -0.138 -6.706 1.00 94.38 69 GLU A N 1
ATOM 558 C CA . GLU A 1 69 ? 16.867 -1.399 -7.262 1.00 94.38 69 GLU A CA 1
ATOM 559 C C . GLU A 1 69 ? 15.624 -1.909 -6.524 1.00 94.38 69 GLU A C 1
ATOM 561 O O . GLU A 1 69 ? 14.681 -2.386 -7.161 1.00 94.38 69 GLU A O 1
ATOM 566 N N . SER A 1 70 ? 15.623 -1.803 -5.192 1.00 93.38 70 SER A N 1
ATOM 567 C CA . SER A 1 70 ? 14.492 -2.196 -4.348 1.00 93.38 70 SER A CA 1
ATOM 568 C C . SER A 1 70 ? 13.264 -1.347 -4.651 1.00 93.38 70 SER A C 1
ATOM 570 O O . SER A 1 70 ? 12.189 -1.884 -4.871 1.00 93.38 70 SER A O 1
ATOM 572 N N . THR A 1 71 ? 13.443 -0.035 -4.790 1.00 93.56 71 THR A N 1
ATOM 573 C CA . THR A 1 71 ? 12.358 0.900 -5.094 1.00 93.56 71 THR A CA 1
ATOM 574 C C . THR A 1 71 ? 11.719 0.611 -6.453 1.00 93.56 71 THR A C 1
ATOM 576 O O . THR A 1 71 ? 10.499 0.580 -6.566 1.00 93.56 71 THR A O 1
ATOM 579 N N . VAL A 1 72 ? 12.524 0.334 -7.486 1.00 95.00 72 VAL A N 1
ATOM 580 C CA . VAL A 1 72 ? 11.993 -0.055 -8.804 1.00 95.00 72 VAL A CA 1
ATOM 581 C C . VAL A 1 72 ? 11.212 -1.365 -8.718 1.00 95.00 72 VAL A C 1
ATOM 583 O O . VAL A 1 72 ? 10.144 -1.481 -9.310 1.00 95.00 72 VAL A O 1
ATOM 586 N N . ARG A 1 73 ? 11.722 -2.352 -7.972 1.00 94.00 73 ARG A N 1
ATOM 587 C CA . ARG A 1 73 ? 11.018 -3.622 -7.747 1.00 94.00 73 ARG A CA 1
ATOM 588 C C . ARG A 1 73 ? 9.661 -3.396 -7.081 1.00 94.00 73 ARG A C 1
ATOM 590 O O . ARG A 1 73 ? 8.684 -3.997 -7.514 1.00 94.00 73 ARG A O 1
ATOM 597 N N . ASP A 1 74 ? 9.619 -2.558 -6.052 1.00 94.62 74 ASP A N 1
ATOM 598 C CA . ASP A 1 74 ? 8.414 -2.308 -5.263 1.00 94.62 74 ASP A CA 1
ATOM 599 C C . ASP A 1 74 ? 7.341 -1.623 -6.113 1.00 94.62 74 ASP A C 1
ATOM 601 O O . ASP A 1 74 ? 6.213 -2.102 -6.165 1.00 94.62 74 ASP A O 1
ATOM 605 N N . TYR A 1 75 ? 7.700 -0.592 -6.885 1.00 94.81 75 TYR A N 1
ATOM 606 C CA . TYR A 1 75 ? 6.750 0.069 -7.787 1.00 94.81 75 TYR A CA 1
ATOM 607 C C . TYR A 1 75 ? 6.268 -0.827 -8.928 1.00 94.81 75 TYR A C 1
ATOM 609 O O . TYR A 1 75 ? 5.096 -0.786 -9.284 1.00 94.81 75 TYR A O 1
ATOM 617 N N . ILE A 1 76 ? 7.135 -1.675 -9.484 1.00 93.75 76 ILE A N 1
ATOM 618 C CA . ILE A 1 76 ? 6.721 -2.663 -10.490 1.00 93.75 76 ILE A CA 1
ATOM 619 C C . ILE A 1 76 ? 5.748 -3.689 -9.889 1.00 93.75 76 ILE A C 1
ATOM 621 O O . ILE A 1 76 ? 4.819 -4.112 -10.569 1.00 93.75 76 ILE A O 1
ATOM 625 N N . LYS A 1 77 ? 5.920 -4.058 -8.614 1.00 93.19 77 LYS A N 1
ATOM 626 C CA . LYS A 1 77 ? 4.990 -4.938 -7.896 1.00 93.19 77 LYS A CA 1
ATOM 627 C C . LYS A 1 77 ? 3.639 -4.260 -7.649 1.00 93.19 77 LYS A C 1
ATOM 629 O O . LYS A 1 77 ? 2.620 -4.894 -7.878 1.00 93.19 77 LYS A O 1
ATOM 634 N N . ILE A 1 78 ? 3.634 -2.982 -7.268 1.00 92.19 78 ILE A N 1
ATOM 635 C CA . ILE A 1 78 ? 2.405 -2.184 -7.111 1.00 92.19 78 ILE A CA 1
ATOM 636 C C . ILE A 1 78 ? 1.639 -2.122 -8.440 1.00 92.19 78 ILE A C 1
ATOM 638 O O . ILE A 1 78 ? 0.484 -2.522 -8.505 1.00 92.19 78 ILE A O 1
ATOM 642 N N . LEU A 1 79 ? 2.312 -1.760 -9.540 1.00 90.31 79 LEU A N 1
ATOM 643 C CA . LEU A 1 79 ? 1.686 -1.728 -10.871 1.00 90.31 79 LEU A CA 1
ATOM 644 C C . LEU A 1 79 ? 1.145 -3.099 -11.314 1.00 90.31 79 LEU A C 1
ATOM 646 O O . LEU A 1 79 ? 0.194 -3.171 -12.094 1.00 90.31 79 LEU A O 1
ATOM 650 N N . GLN A 1 80 ? 1.757 -4.189 -10.847 1.00 92.06 80 GLN A N 1
ATOM 651 C CA . GLN A 1 80 ? 1.263 -5.542 -11.081 1.00 92.06 80 GLN A CA 1
ATOM 652 C C . GLN A 1 80 ? 0.004 -5.844 -10.252 1.00 92.06 80 GLN A C 1
ATOM 654 O O . GLN A 1 80 ? -0.940 -6.433 -10.774 1.00 92.06 80 GLN A O 1
ATOM 659 N N . GLU A 1 81 ? -0.031 -5.447 -8.980 1.00 88.75 81 GLU A N 1
ATOM 660 C CA . GLU A 1 81 ? -1.189 -5.622 -8.086 1.00 88.75 81 GLU A CA 1
ATOM 661 C C . GLU A 1 81 ? -2.417 -4.833 -8.584 1.00 88.75 81 GLU A C 1
ATOM 663 O O . GLU A 1 81 ? -3.546 -5.348 -8.591 1.00 88.75 81 GLU A O 1
ATOM 668 N N . ASP A 1 82 ? -2.175 -3.643 -9.134 1.00 84.44 82 ASP A N 1
ATOM 669 C CA . ASP A 1 82 ? -3.183 -2.777 -9.756 1.00 84.44 82 ASP A CA 1
ATOM 670 C C . ASP A 1 82 ? -3.643 -3.265 -11.140 1.00 84.44 82 ASP A C 1
ATOM 672 O O . ASP A 1 82 ? -4.501 -2.643 -11.764 1.00 84.44 82 ASP A O 1
ATOM 676 N N . SER A 1 83 ? -3.101 -4.389 -11.632 1.00 84.25 83 SER A N 1
ATOM 677 C CA . SER A 1 83 ? -3.406 -4.947 -12.964 1.00 84.25 83 SER A CA 1
ATOM 678 C C . SER A 1 83 ? -3.150 -3.945 -14.101 1.00 84.25 83 SER A C 1
ATOM 680 O O . SER A 1 83 ? -3.827 -3.927 -15.123 1.00 84.25 83 SER A O 1
ATOM 682 N N . VAL A 1 84 ? -2.155 -3.074 -13.920 1.00 86.25 84 VAL A N 1
ATOM 683 C CA . VAL A 1 84 ? -1.691 -2.137 -14.954 1.00 86.25 84 VAL A CA 1
ATOM 684 C C . VAL A 1 84 ? -0.677 -2.826 -15.865 1.00 86.25 84 VAL A C 1
ATOM 686 O O . VAL A 1 84 ? -0.607 -2.561 -17.068 1.00 86.25 84 VAL A O 1
ATOM 689 N N . ILE A 1 85 ? 0.126 -3.722 -15.289 1.00 91.25 85 ILE A N 1
ATOM 690 C CA . ILE A 1 85 ? 1.120 -4.517 -16.003 1.00 91.25 85 ILE A CA 1
ATOM 691 C C . ILE A 1 85 ? 1.045 -5.985 -15.585 1.00 91.25 85 ILE A C 1
ATOM 693 O O . ILE A 1 85 ? 0.817 -6.306 -14.422 1.00 91.25 85 ILE A O 1
ATOM 697 N N . SER A 1 86 ? 1.353 -6.886 -16.514 1.00 89.69 86 SER A N 1
ATOM 698 C CA . SER A 1 86 ? 1.570 -8.303 -16.223 1.00 89.69 86 SER A CA 1
ATOM 699 C C . SER A 1 86 ? 3.027 -8.691 -16.460 1.00 89.69 86 SER A C 1
ATOM 701 O O . SER A 1 86 ? 3.674 -8.250 -17.413 1.00 89.69 86 SER A O 1
ATOM 703 N N . ILE A 1 87 ? 3.570 -9.515 -15.559 1.00 91.62 87 ILE A N 1
ATOM 704 C CA . ILE A 1 87 ? 4.985 -9.893 -15.549 1.00 91.62 87 ILE A CA 1
ATOM 705 C C . ILE A 1 87 ? 5.116 -11.394 -15.783 1.00 91.62 87 ILE A C 1
ATOM 707 O O . ILE A 1 87 ? 4.757 -12.201 -14.931 1.00 91.62 87 ILE A O 1
ATOM 711 N N . ASN A 1 88 ? 5.727 -11.763 -16.905 1.00 87.88 88 ASN A N 1
ATOM 712 C CA . ASN A 1 88 ? 6.120 -13.135 -17.198 1.00 87.88 88 ASN A CA 1
ATOM 713 C C . ASN A 1 88 ? 7.611 -13.302 -16.905 1.00 87.88 88 ASN A C 1
ATOM 715 O O . ASN A 1 88 ? 8.469 -12.860 -17.672 1.00 87.88 88 ASN A O 1
ATOM 719 N N . THR A 1 89 ? 7.929 -13.913 -15.765 1.00 87.44 89 THR A N 1
ATOM 720 C CA . THR A 1 89 ? 9.319 -14.114 -15.339 1.00 87.44 89 THR A CA 1
ATOM 721 C C . THR A 1 89 ? 9.881 -15.402 -15.926 1.00 87.44 89 THR A C 1
ATOM 723 O O . THR A 1 89 ? 9.283 -16.466 -15.815 1.00 87.44 89 THR A O 1
ATOM 726 N N . THR A 1 90 ? 11.063 -15.311 -16.528 1.00 84.31 90 THR A N 1
ATOM 727 C CA . THR A 1 90 ? 11.872 -16.464 -16.938 1.00 84.31 90 THR A CA 1
ATOM 728 C C . THR A 1 90 ? 13.108 -16.564 -16.043 1.00 84.31 90 THR A C 1
ATOM 730 O O . THR A 1 90 ? 13.395 -15.660 -15.262 1.00 84.31 90 THR A O 1
ATOM 733 N N . ASN A 1 91 ? 13.892 -17.638 -16.178 1.00 80.44 91 ASN A N 1
ATOM 734 C CA . ASN A 1 91 ? 15.119 -17.830 -15.394 1.00 80.44 91 ASN A CA 1
ATOM 735 C C . ASN A 1 91 ? 16.126 -16.661 -15.550 1.00 80.44 91 ASN A C 1
ATOM 737 O O . ASN A 1 91 ? 16.841 -16.334 -14.609 1.00 80.44 91 ASN A O 1
ATOM 741 N N . LYS A 1 92 ? 16.167 -16.000 -16.719 1.00 78.06 92 LYS A N 1
ATOM 742 C CA . LYS A 1 92 ? 17.194 -14.987 -17.041 1.00 78.06 92 LYS A CA 1
ATOM 743 C C . LYS A 1 92 ? 16.672 -13.556 -17.162 1.00 78.06 92 LYS A C 1
ATOM 745 O O . LYS A 1 92 ? 17.437 -12.617 -16.959 1.00 78.06 92 LYS A O 1
ATOM 750 N N . TYR A 1 93 ? 15.413 -13.378 -17.540 1.00 86.56 93 TYR A N 1
ATOM 751 C CA . TYR A 1 93 ? 14.798 -12.068 -17.759 1.00 86.56 93 TYR A CA 1
ATOM 752 C C . TYR A 1 93 ? 13.299 -12.123 -17.476 1.00 86.56 93 TYR A C 1
ATOM 754 O O . TYR A 1 93 ? 12.698 -13.196 -17.504 1.00 86.56 93 TYR A O 1
ATOM 762 N N . SER A 1 94 ? 12.679 -10.970 -17.266 1.00 90.38 94 SER A N 1
ATOM 763 C CA . SER A 1 94 ? 11.222 -10.872 -17.196 1.00 90.38 94 SER A CA 1
ATOM 764 C C . SER A 1 94 ? 10.704 -10.150 -18.433 1.00 90.38 94 SER A C 1
ATOM 766 O O . SER A 1 94 ? 11.339 -9.216 -18.918 1.00 90.38 94 SER A O 1
ATOM 768 N N . VAL A 1 95 ? 9.566 -10.587 -18.959 1.00 91.75 95 VAL A N 1
ATOM 769 C CA . VAL A 1 95 ? 8.822 -9.861 -19.991 1.00 91.75 95 VAL A CA 1
ATOM 770 C C . VAL A 1 95 ? 7.658 -9.175 -19.304 1.00 91.75 95 VAL A C 1
ATOM 772 O O . VAL A 1 95 ? 6.829 -9.841 -18.687 1.00 91.75 95 VAL A O 1
ATOM 775 N N . ILE A 1 96 ? 7.616 -7.852 -19.397 1.00 93.31 96 ILE A N 1
ATOM 776 C CA . ILE A 1 96 ? 6.493 -7.058 -18.910 1.00 93.31 96 ILE A CA 1
ATOM 777 C C . ILE A 1 96 ? 5.571 -6.779 -20.092 1.00 93.31 96 ILE A C 1
ATOM 779 O O . ILE A 1 96 ? 6.034 -6.379 -21.161 1.00 93.31 96 ILE A O 1
ATOM 783 N N . THR A 1 97 ? 4.277 -6.997 -19.887 1.00 92.00 97 THR A N 1
ATOM 784 C CA . THR A 1 97 ? 3.206 -6.598 -20.802 1.00 92.00 97 THR A CA 1
ATOM 785 C C . THR A 1 97 ? 2.436 -5.467 -20.142 1.00 92.00 97 THR A C 1
ATOM 787 O O . THR A 1 97 ? 1.986 -5.619 -19.009 1.00 92.00 97 THR A O 1
ATOM 790 N N . VAL A 1 98 ? 2.295 -4.334 -20.825 1.00 88.00 98 VAL A N 1
ATOM 791 C CA . VAL A 1 98 ? 1.427 -3.252 -20.354 1.00 88.00 98 VAL A CA 1
ATOM 792 C C . VAL A 1 98 ? -0.011 -3.589 -20.741 1.00 88.00 98 VAL A C 1
ATOM 794 O O . VAL A 1 98 ? -0.312 -3.756 -21.925 1.00 88.00 98 VAL A O 1
ATOM 797 N N . GLU A 1 99 ? -0.896 -3.728 -19.755 1.00 81.50 99 GLU A N 1
ATOM 798 C CA . GLU A 1 99 ? -2.299 -4.054 -20.007 1.00 81.50 99 GLU A CA 1
ATOM 799 C C . GLU A 1 99 ? -3.023 -2.856 -20.628 1.00 81.50 99 GLU A C 1
ATOM 801 O O . GLU A 1 99 ? -2.687 -1.698 -20.378 1.00 81.50 99 GLU A O 1
ATOM 806 N N . ASN A 1 100 ? -3.996 -3.128 -21.502 1.00 75.56 100 ASN A N 1
ATOM 807 C CA . ASN A 1 100 ? -4.739 -2.108 -22.252 1.00 75.56 100 ASN A CA 1
ATOM 808 C C . ASN A 1 100 ? -3.877 -1.196 -23.153 1.00 75.56 100 ASN A C 1
ATOM 810 O O . ASN A 1 100 ? -4.374 -0.204 -23.682 1.00 75.56 100 ASN A O 1
ATOM 814 N N . TRP A 1 101 ? -2.608 -1.544 -23.407 1.00 79.31 101 TRP A N 1
ATOM 815 C CA . TRP A 1 101 ? -1.712 -0.774 -24.281 1.00 79.31 101 TRP A CA 1
ATOM 816 C C . TRP A 1 101 ? -2.299 -0.557 -25.682 1.00 79.31 101 TRP A C 1
ATOM 818 O O . TRP A 1 101 ? -2.229 0.549 -26.211 1.00 79.31 101 TRP A O 1
ATOM 828 N N . GLY A 1 102 ? -2.933 -1.589 -26.251 1.00 66.62 102 GLY A N 1
ATOM 829 C CA . GLY A 1 102 ? -3.558 -1.518 -27.574 1.00 66.62 102 GLY A CA 1
ATOM 830 C C . GLY A 1 102 ? -4.720 -0.527 -27.650 1.00 66.62 102 GLY A C 1
ATOM 831 O O . GLY A 1 102 ? -4.854 0.138 -28.663 1.00 66.62 102 GLY A O 1
ATOM 832 N N . ILE A 1 103 ? -5.493 -0.368 -26.571 1.00 67.25 103 ILE A N 1
ATOM 833 C CA . ILE A 1 103 ? -6.622 0.577 -26.500 1.00 67.25 103 ILE A CA 1
ATOM 834 C C . ILE A 1 103 ? -6.106 2.019 -26.444 1.00 67.25 103 ILE A C 1
ATOM 836 O O . ILE A 1 103 ? -6.688 2.927 -27.024 1.00 67.25 103 ILE A O 1
ATOM 840 N N . TYR A 1 104 ? -5.002 2.243 -25.729 1.00 65.44 104 TYR A N 1
ATOM 841 C CA . TYR A 1 104 ? -4.463 3.589 -25.543 1.00 65.44 104 TYR A CA 1
ATOM 842 C C . TYR A 1 104 ? -3.553 4.048 -26.684 1.00 65.44 104 TYR A C 1
ATOM 844 O O . TYR A 1 104 ? -3.409 5.252 -26.892 1.00 65.44 104 TYR A O 1
ATOM 852 N N . GLN A 1 105 ? -2.902 3.115 -27.384 1.00 69.31 105 GLN A N 1
ATOM 853 C CA . GLN A 1 105 ? -1.919 3.410 -28.431 1.00 69.31 105 GLN A CA 1
ATOM 854 C C . GLN A 1 105 ? -2.388 3.027 -29.842 1.00 69.31 105 GLN A C 1
ATOM 856 O O . GLN A 1 105 ? -1.614 3.216 -30.784 1.00 69.31 105 GLN A O 1
ATOM 861 N N . SER A 1 106 ? -3.619 2.526 -30.024 1.00 63.56 106 SER A N 1
ATOM 862 C CA . SER A 1 106 ? -4.198 2.387 -31.363 1.00 63.56 106 SER A CA 1
ATOM 863 C C . SER A 1 106 ? -4.341 3.764 -32.016 1.00 63.56 106 SER A C 1
ATOM 865 O O . SER A 1 106 ? -4.557 4.801 -31.373 1.00 63.56 106 SER A O 1
ATOM 867 N N . ASN A 1 107 ? -4.118 3.797 -33.324 1.00 55.41 107 ASN A N 1
ATOM 868 C CA . ASN A 1 107 ? -4.256 4.992 -34.141 1.00 55.41 107 ASN A CA 1
ATOM 869 C C . ASN A 1 107 ? -5.651 5.002 -34.758 1.00 55.41 107 ASN A C 1
ATOM 871 O O . ASN A 1 107 ? -5.797 4.879 -35.964 1.00 55.41 107 ASN A O 1
ATOM 875 N N . ASP A 1 108 ? -6.671 5.146 -33.919 1.00 49.44 108 ASP A N 1
ATOM 876 C CA . ASP A 1 108 ? -8.036 5.219 -34.420 1.00 49.44 108 ASP A CA 1
ATOM 877 C C . ASP A 1 108 ? -8.417 6.684 -34.667 1.00 49.44 108 ASP A C 1
ATOM 879 O O . ASP A 1 108 ? -9.004 7.355 -33.823 1.00 49.44 108 ASP A O 1
ATOM 883 N N . GLU A 1 109 ? -8.037 7.180 -35.846 1.00 45.62 109 GLU A N 1
ATOM 884 C CA . GLU A 1 109 ? -8.943 8.030 -36.638 1.00 45.62 109 GLU A CA 1
ATOM 885 C C . GLU A 1 109 ? -9.869 7.165 -37.526 1.00 45.62 109 GLU A C 1
ATOM 887 O O . GLU A 1 109 ? -10.617 7.686 -38.343 1.00 45.62 109 GLU A O 1
ATOM 892 N N . GLU A 1 110 ? -9.872 5.840 -37.340 1.00 44.22 110 GLU A N 1
ATOM 893 C CA . GLU A 1 110 ? -10.691 4.885 -38.090 1.00 44.22 110 GLU A CA 1
ATOM 894 C C . GLU A 1 110 ? -11.518 4.007 -37.138 1.00 44.22 110 GLU A C 1
ATOM 896 O O . GLU A 1 110 ? -11.219 2.847 -36.888 1.00 44.22 110 GLU A O 1
ATOM 901 N N . TYR A 1 111 ? -12.604 4.571 -36.614 1.00 40.22 111 TYR A N 1
ATOM 902 C CA . TYR A 1 111 ? -13.798 3.785 -36.299 1.00 40.22 111 TYR A CA 1
ATOM 903 C C . TYR A 1 111 ? -15.023 4.569 -36.758 1.00 40.22 111 TYR A C 1
ATOM 905 O O . TYR A 1 111 ? -15.694 5.234 -35.974 1.00 40.22 111 TYR A O 1
ATOM 913 N N . ASP A 1 112 ? -15.315 4.454 -38.052 1.00 34.56 112 ASP A N 1
ATOM 914 C CA . ASP A 1 112 ? -16.694 4.455 -38.521 1.00 34.56 112 ASP A CA 1
ATOM 915 C C . ASP A 1 112 ? -17.048 3.025 -38.954 1.00 34.56 112 ASP A C 1
ATOM 917 O O . ASP A 1 112 ? -16.260 2.294 -39.552 1.00 34.56 112 ASP A O 1
ATOM 921 N N . ASN A 1 113 ? -18.239 2.603 -38.554 1.00 44.03 113 ASN A N 1
ATOM 922 C CA . ASN A 1 113 ? -18.777 1.251 -38.663 1.00 44.03 113 ASN A CA 1
ATOM 923 C C . ASN A 1 113 ? -18.674 0.626 -40.075 1.00 44.03 113 ASN A C 1
ATOM 925 O O . ASN A 1 113 ? -19.233 1.201 -41.008 1.00 44.03 113 ASN A O 1
ATOM 929 N N . LYS A 1 114 ? -18.154 -0.613 -40.203 1.00 37.09 114 LYS A N 1
ATOM 930 C CA . LYS A 1 114 ? -18.847 -1.784 -40.815 1.00 37.09 114 LYS A CA 1
ATOM 931 C C . LYS A 1 114 ? -17.946 -2.995 -41.111 1.00 37.09 114 LYS A C 1
ATOM 933 O O . LYS A 1 114 ? -16.813 -2.893 -41.558 1.00 37.09 114 LYS A O 1
ATOM 938 N N . THR A 1 115 ? -18.565 -4.158 -40.947 1.00 33.94 115 THR A N 1
ATOM 939 C CA . THR A 1 115 ? -18.215 -5.494 -41.446 1.00 33.94 115 THR A CA 1
ATOM 940 C C . THR A 1 115 ? -18.153 -5.585 -42.991 1.00 33.94 115 THR A C 1
ATOM 942 O O . THR A 1 115 ? -18.954 -4.949 -43.675 1.00 33.94 115 THR A O 1
ATOM 945 N N . THR A 1 116 ? -17.344 -6.540 -43.491 1.00 36.06 116 THR A N 1
ATOM 946 C CA . THR A 1 116 ? -17.381 -7.284 -44.789 1.00 36.06 116 THR A CA 1
ATOM 947 C C . THR A 1 116 ? -16.837 -6.694 -46.110 1.00 36.06 116 THR A C 1
ATOM 949 O O . THR A 1 116 ? -17.232 -5.621 -46.543 1.00 36.06 116 THR A O 1
ATOM 952 N N . ALA A 1 117 ? -16.115 -7.593 -46.810 1.00 31.11 117 ALA A N 1
ATOM 953 C CA . ALA A 1 117 ? -15.918 -7.775 -48.262 1.00 31.11 117 ALA A CA 1
ATOM 954 C C . ALA A 1 117 ? -14.688 -7.154 -48.968 1.00 31.11 117 ALA A C 1
ATOM 956 O O . ALA A 1 117 ? -14.182 -6.096 -48.627 1.00 31.11 117 ALA A O 1
ATOM 957 N N . GLU A 1 118 ? -14.200 -7.933 -49.940 1.00 34.19 118 GLU A N 1
ATOM 958 C CA . GLU A 1 118 ? -12.951 -7.851 -50.703 1.00 34.19 118 GLU A CA 1
ATOM 959 C C . GLU A 1 118 ? -12.839 -6.680 -51.708 1.00 34.19 118 GLU A C 1
ATOM 961 O O . GLU A 1 118 ? -13.844 -6.167 -52.191 1.00 34.19 118 GLU A O 1
ATOM 966 N N . LYS A 1 119 ? -11.580 -6.474 -52.150 1.00 32.66 119 LYS A N 1
ATOM 967 C CA . LYS A 1 119 ? -11.055 -5.934 -53.432 1.00 32.66 119 LYS A CA 1
ATOM 968 C C . LYS A 1 119 ? -10.737 -4.433 -53.592 1.00 32.66 119 LYS A C 1
ATOM 970 O O . LYS A 1 119 ? -11.625 -3.597 -53.571 1.00 32.66 119 LYS A O 1
ATOM 975 N N . GLN A 1 120 ? -9.465 -4.243 -54.005 1.00 31.88 120 GLN A N 1
ATOM 976 C CA . GLN A 1 120 ? -8.900 -3.277 -54.979 1.00 31.88 120 GLN A CA 1
ATOM 977 C C . GLN A 1 120 ? -8.945 -1.784 -54.616 1.00 31.88 120 GLN A C 1
ATOM 979 O O . GLN A 1 120 ? -9.920 -1.313 -54.064 1.00 31.88 120 GLN A O 1
ATOM 984 N N . GLN A 1 121 ? -8.006 -0.915 -54.988 1.00 32.56 121 GLN A N 1
ATOM 985 C CA . GLN A 1 121 ? -6.592 -0.920 -55.388 1.00 32.56 121 GLN A CA 1
ATOM 986 C C . GLN A 1 121 ? -6.226 0.583 -55.524 1.00 32.56 121 GLN A C 1
ATOM 988 O O . GLN A 1 121 ? -7.105 1.390 -55.812 1.00 32.56 121 GLN A O 1
ATOM 993 N N . ASP A 1 122 ? -4.937 0.892 -55.381 1.00 26.61 122 ASP A N 1
ATOM 994 C CA . ASP A 1 122 ? -4.169 1.987 -56.005 1.00 26.61 122 ASP A CA 1
ATOM 995 C C . ASP A 1 122 ? -4.327 3.486 -55.605 1.00 26.61 122 ASP A C 1
ATOM 997 O O . ASP A 1 122 ? -5.367 4.123 -55.724 1.00 26.61 122 ASP A O 1
ATOM 1001 N N . ASP A 1 123 ? -3.147 4.022 -55.250 1.00 26.47 123 ASP A N 1
ATOM 1002 C CA . ASP A 1 123 ? -2.492 5.270 -55.681 1.00 26.47 123 ASP A CA 1
ATOM 1003 C C . ASP A 1 123 ? -2.787 6.682 -55.104 1.00 26.47 123 ASP A C 1
ATOM 1005 O O . ASP A 1 123 ? -3.756 7.364 -55.409 1.00 26.47 123 ASP A O 1
ATOM 1009 N N . ASN A 1 124 ? -1.720 7.164 -54.443 1.00 29.38 124 ASN A N 1
ATOM 1010 C CA . ASN A 1 124 ? -0.984 8.430 -54.603 1.00 29.38 124 ASN A CA 1
ATOM 1011 C C . ASN A 1 124 ? -1.404 9.778 -53.967 1.00 29.38 124 ASN A C 1
ATOM 1013 O O . ASN A 1 124 ? -2.350 10.457 -54.345 1.00 29.38 124 ASN A O 1
ATOM 1017 N N . SER A 1 125 ? -0.406 10.269 -53.216 1.00 26.08 125 SER A N 1
ATOM 1018 C CA . SER A 1 125 ? 0.133 11.639 -53.155 1.00 26.08 125 SER A CA 1
ATOM 1019 C C . SER A 1 125 ? -0.440 12.655 -52.147 1.00 26.08 125 SER A C 1
ATOM 1021 O O . SER A 1 125 ? -1.514 13.220 -52.283 1.00 26.08 125 SER A O 1
ATOM 1023 N N . SER A 1 126 ? 0.391 12.895 -51.127 1.00 30.80 126 SER A N 1
ATOM 1024 C CA . SER A 1 126 ? 0.900 14.186 -50.636 1.00 30.80 126 SER A CA 1
ATOM 1025 C C . SER A 1 126 ? 0.024 15.455 -50.646 1.00 30.80 126 SER A C 1
ATOM 1027 O O . SER A 1 126 ? -0.298 16.000 -51.696 1.00 30.80 126 SER A O 1
ATOM 1029 N N . SER A 1 127 ? -0.026 16.085 -49.464 1.00 25.98 127 SER A N 1
ATOM 1030 C CA . SER A 1 127 ? 0.547 17.418 -49.154 1.00 25.98 127 SER A CA 1
ATOM 1031 C C . SER A 1 127 ? -0.400 18.492 -48.595 1.00 25.98 127 SER A C 1
ATOM 1033 O O . SER A 1 127 ? -1.495 18.731 -49.087 1.00 25.98 127 SER A O 1
ATOM 1035 N N . SER A 1 128 ? 0.180 19.225 -47.635 1.00 26.88 128 SER A N 1
ATOM 1036 C CA . SER A 1 128 ? -0.052 20.627 -47.242 1.00 26.88 128 SER A CA 1
ATOM 1037 C C . SER A 1 128 ? -1.298 21.026 -46.433 1.00 26.88 128 SER A C 1
ATOM 1039 O O . SER A 1 128 ? -2.369 21.271 -46.961 1.00 26.88 128 SER A O 1
ATOM 1041 N N . GLU A 1 129 ? -1.045 21.214 -45.133 1.00 33.59 129 GLU A N 1
ATOM 1042 C CA . GLU A 1 129 ? -1.054 22.507 -44.419 1.00 33.59 129 GLU A CA 1
ATOM 1043 C C . GLU A 1 129 ? -2.308 23.419 -44.424 1.00 33.59 129 GLU A C 1
ATOM 1045 O O . GLU A 1 129 ? -2.746 23.904 -45.462 1.00 33.59 129 GLU A O 1
ATOM 1050 N N . ARG A 1 130 ? -2.662 23.853 -43.191 1.00 29.64 130 ARG A N 1
ATOM 1051 C CA . ARG A 1 130 ? -3.554 24.972 -42.776 1.00 29.64 130 ARG A CA 1
ATOM 1052 C C . ARG A 1 130 ? -5.045 24.576 -42.728 1.00 29.64 130 ARG A C 1
ATOM 1054 O O . ARG A 1 130 ? -5.536 23.921 -43.622 1.00 29.64 130 ARG A O 1
ATOM 1061 N N . GLN A 1 131 ? -5.842 24.891 -41.703 1.00 29.83 131 GLN A N 1
ATOM 1062 C CA . GLN A 1 131 ? -5.934 26.119 -40.911 1.00 29.83 131 GLN A CA 1
ATOM 1063 C C . GLN A 1 131 ? -6.703 25.865 -39.591 1.00 29.83 131 GLN A C 1
ATOM 1065 O O . GLN A 1 131 ? -7.407 24.873 -39.435 1.00 29.83 131 GLN A O 1
ATOM 1070 N N . GLN A 1 132 ? -6.538 26.783 -38.639 1.00 33.22 132 GLN A N 1
ATOM 1071 C CA . GLN A 1 132 ? -7.101 26.771 -37.283 1.00 33.22 132 GLN A CA 1
ATOM 1072 C C . GLN A 1 132 ? -8.619 27.064 -37.213 1.00 33.22 132 GLN A C 1
ATOM 1074 O O . GLN A 1 132 ? -9.131 27.787 -38.062 1.00 33.22 132 GLN A O 1
ATOM 1079 N N . LYS A 1 133 ? -9.226 26.659 -36.080 1.00 31.86 133 LYS A N 1
ATOM 1080 C CA . LYS A 1 133 ? -10.042 27.442 -35.109 1.00 31.86 133 LYS A CA 1
ATOM 1081 C C . LYS A 1 133 ? -11.442 26.904 -34.763 1.00 31.86 133 LYS A C 1
ATOM 1083 O O . LYS A 1 133 ? -12.288 26.697 -35.619 1.00 31.86 133 LYS A O 1
ATOM 1088 N N . ASP A 1 134 ? -11.623 26.820 -33.442 1.00 32.19 134 ASP A N 1
ATOM 1089 C CA . ASP A 1 134 ? -12.821 27.066 -32.633 1.00 32.19 134 ASP A CA 1
ATOM 1090 C C . ASP A 1 134 ? -14.062 26.173 -32.811 1.00 32.19 134 ASP A C 1
ATOM 1092 O O . ASP A 1 134 ? -14.788 26.248 -33.796 1.00 32.19 134 ASP A O 1
ATOM 1096 N N . THR A 1 135 ? -14.423 25.448 -31.742 1.00 28.00 135 THR A N 1
ATOM 1097 C CA . THR A 1 135 ? -15.621 25.715 -30.905 1.00 28.00 135 THR A CA 1
ATOM 1098 C C . THR A 1 135 ? -16.027 24.447 -30.142 1.00 28.00 135 THR A C 1
ATOM 1100 O O . THR A 1 135 ? -16.309 23.404 -30.726 1.00 28.00 135 THR A O 1
ATOM 1103 N N . TYR A 1 136 ? -16.108 24.550 -28.813 1.00 41.31 136 TYR A N 1
ATOM 1104 C CA . TYR A 1 136 ? -16.724 23.545 -27.947 1.00 41.31 136 TYR A CA 1
ATOM 1105 C C . TYR A 1 136 ? -18.182 23.288 -28.352 1.00 41.31 136 TYR A C 1
ATOM 1107 O O . TYR A 1 136 ? -19.015 24.189 -28.270 1.00 41.31 136 TYR A O 1
ATOM 1115 N N . LYS A 1 137 ? -18.521 22.032 -28.659 1.00 33.25 137 LYS A N 1
ATOM 1116 C CA . LYS A 1 137 ? -19.862 21.478 -28.420 1.00 33.25 137 LYS A CA 1
ATOM 1117 C C . LYS A 1 137 ? -19.747 20.091 -27.794 1.00 33.25 137 LYS A C 1
ATOM 1119 O O . LYS A 1 137 ? -19.780 19.066 -28.469 1.00 33.25 137 LYS A O 1
ATOM 1124 N N . ASN A 1 138 ? -19.647 20.105 -26.464 1.00 40.75 138 ASN A N 1
ATOM 1125 C CA . ASN A 1 138 ? -20.041 19.001 -25.597 1.00 40.75 138 ASN A CA 1
ATOM 1126 C C . ASN A 1 138 ? -21.488 18.609 -25.920 1.00 40.75 138 ASN A C 1
ATOM 1128 O O . ASN A 1 138 ? -22.404 19.415 -25.780 1.00 40.75 138 ASN A O 1
ATOM 1132 N N . GLY A 1 139 ? -21.682 17.370 -26.361 1.00 35.78 139 GLY A N 1
ATOM 1133 C CA . GLY A 1 139 ? -23.007 16.818 -26.657 1.00 35.78 139 GLY A CA 1
ATOM 1134 C C . GLY A 1 139 ? -23.018 15.329 -27.012 1.00 35.78 139 GLY A C 1
ATOM 1135 O O . GLY A 1 139 ? -24.091 14.732 -27.047 1.00 35.78 139 GLY A O 1
ATOM 1136 N N . ARG A 1 140 ? -21.850 14.709 -27.252 1.00 39.09 140 ARG A N 1
ATOM 1137 C CA . ARG A 1 140 ? -21.739 13.281 -27.607 1.00 39.09 140 ARG A CA 1
ATOM 1138 C C . ARG A 1 140 ? -21.182 12.387 -26.491 1.00 39.09 140 ARG A C 1
ATOM 1140 O O . ARG A 1 140 ? -21.613 11.241 -26.399 1.00 39.09 140 ARG A O 1
ATOM 1147 N N . GLU A 1 141 ? -20.382 12.919 -25.561 1.00 41.81 141 GLU A N 1
ATOM 1148 C CA . GLU A 1 141 ? -19.835 12.133 -24.434 1.00 41.81 141 GLU A CA 1
ATOM 1149 C C . GLU A 1 141 ? -20.917 11.579 -23.487 1.00 41.81 141 GLU A C 1
ATOM 1151 O O . GLU A 1 141 ? -20.760 10.498 -22.932 1.00 41.81 141 GLU A O 1
ATOM 1156 N N . LEU A 1 142 ? -22.082 12.225 -23.365 1.00 38.50 142 LEU A N 1
ATOM 1157 C CA . LEU A 1 142 ? -23.192 11.691 -22.557 1.00 38.50 142 LEU A CA 1
ATOM 1158 C C . LEU A 1 142 ? -23.913 10.490 -23.201 1.00 38.50 142 LEU A C 1
ATOM 1160 O O . LEU A 1 142 ? -24.639 9.781 -22.502 1.00 38.50 142 LEU A O 1
ATOM 1164 N N . LYS A 1 143 ? -23.725 10.238 -24.506 1.00 39.47 143 LYS A N 1
ATOM 1165 C CA . LYS A 1 143 ? -24.284 9.060 -25.193 1.00 39.47 143 LYS A CA 1
ATOM 1166 C C . LYS A 1 143 ? -23.295 7.896 -25.242 1.00 39.47 143 LYS A C 1
ATOM 1168 O O . LYS A 1 143 ? -23.717 6.764 -25.047 1.00 39.47 143 LYS A O 1
ATOM 1173 N N . GLU A 1 144 ? -21.998 8.148 -25.407 1.00 43.12 144 GLU A N 1
ATOM 1174 C CA . GLU A 1 144 ? -20.989 7.073 -25.447 1.00 43.12 144 GLU A CA 1
ATOM 1175 C C . GLU A 1 144 ? -20.633 6.512 -24.068 1.00 43.12 144 GLU A C 1
ATOM 1177 O O . GLU A 1 144 ? -20.403 5.312 -23.948 1.00 43.12 144 GLU A O 1
ATOM 1182 N N . VAL A 1 145 ? -20.710 7.313 -22.998 1.00 41.81 145 VAL A N 1
ATOM 1183 C CA . VAL A 1 145 ? -20.590 6.776 -21.629 1.00 41.81 145 VAL A CA 1
ATOM 1184 C C . VAL A 1 145 ? -21.824 5.941 -21.252 1.00 41.81 145 VAL A C 1
ATOM 1186 O O . VAL A 1 145 ? -21.709 5.040 -20.428 1.00 41.81 145 VAL A O 1
ATOM 1189 N N . LYS A 1 146 ? -22.989 6.160 -21.887 1.00 37.56 146 LYS A N 1
ATOM 1190 C CA . LYS A 1 146 ? -24.125 5.222 -21.810 1.00 37.56 146 LYS A CA 1
ATOM 1191 C C . LYS A 1 146 ? -23.873 3.963 -22.640 1.00 37.56 146 LYS A C 1
ATOM 1193 O O . LYS A 1 146 ? -24.033 2.884 -22.096 1.00 37.56 146 LYS A O 1
ATOM 1198 N N . ASN A 1 147 ? -23.387 4.093 -23.876 1.00 37.50 147 ASN A N 1
ATOM 1199 C CA . ASN A 1 147 ? -23.202 2.963 -24.797 1.00 37.50 147 ASN A CA 1
ATOM 1200 C C . ASN A 1 147 ? -22.066 1.999 -24.395 1.00 37.50 147 ASN A C 1
ATOM 1202 O O . ASN A 1 147 ? -22.182 0.802 -24.618 1.00 37.50 147 ASN A O 1
ATOM 1206 N N . VAL A 1 148 ? -20.979 2.478 -23.772 1.00 42.88 148 VAL A N 1
ATOM 1207 C CA . VAL A 1 148 ? -19.903 1.605 -23.245 1.00 42.88 148 VAL A CA 1
ATOM 1208 C C . VAL A 1 148 ? -20.308 0.969 -21.914 1.00 42.88 148 VAL A C 1
ATOM 1210 O O . VAL A 1 148 ? -19.960 -0.180 -21.648 1.00 42.88 148 VAL A O 1
ATOM 1213 N N . LYS A 1 149 ? -21.088 1.683 -21.090 1.00 41.56 149 LYS A N 1
ATOM 1214 C CA . LYS A 1 149 ? -21.700 1.102 -19.890 1.00 41.56 149 LYS A CA 1
ATOM 1215 C C . LYS A 1 149 ? -22.726 0.035 -20.286 1.00 41.56 149 LYS A C 1
ATOM 1217 O O . LYS A 1 149 ? -22.709 -1.021 -19.673 1.00 41.56 149 LYS A O 1
ATOM 1222 N N . GLU A 1 150 ? -23.492 0.266 -21.360 1.00 41.34 150 GLU A N 1
ATOM 1223 C CA . GLU A 1 150 ? -24.387 -0.715 -21.981 1.00 41.34 150 GLU A CA 1
ATOM 1224 C C . GLU A 1 150 ? -23.610 -1.890 -22.581 1.00 41.34 150 GLU A C 1
ATOM 1226 O O . GLU A 1 150 ? -23.898 -3.009 -22.211 1.00 41.34 150 GLU A O 1
ATOM 1231 N N . PHE A 1 151 ? -22.560 -1.716 -23.385 1.00 41.56 151 PHE A N 1
ATOM 1232 C CA . PHE A 1 151 ? -21.888 -2.848 -24.049 1.00 41.56 151 PHE A CA 1
ATOM 1233 C C . PHE A 1 151 ? -21.183 -3.831 -23.089 1.00 41.56 151 PHE A C 1
ATOM 1235 O O . PHE A 1 151 ? -21.156 -5.037 -23.351 1.00 41.56 151 PHE A O 1
ATOM 1242 N N . ILE A 1 152 ? -20.670 -3.347 -21.947 1.00 44.69 152 ILE A N 1
ATOM 1243 C CA . ILE A 1 152 ? -20.124 -4.214 -20.883 1.00 44.69 152 ILE A CA 1
ATOM 1244 C C . ILE A 1 152 ? -21.260 -4.880 -20.084 1.00 44.69 152 ILE A C 1
ATOM 1246 O O . ILE A 1 152 ? -21.086 -6.000 -19.610 1.00 44.69 152 ILE A O 1
ATOM 1250 N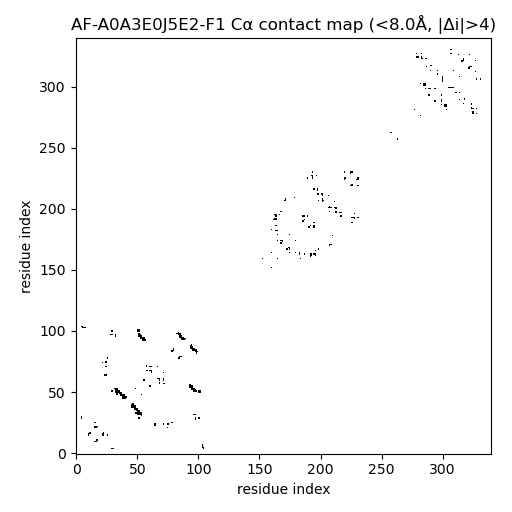 N . THR A 1 153 ? -22.439 -4.253 -19.979 1.00 38.19 153 THR A N 1
ATOM 1251 C CA . THR A 1 153 ? -23.621 -4.897 -19.381 1.00 38.19 153 THR A CA 1
ATOM 1252 C C . THR A 1 153 ? -24.340 -5.845 -20.343 1.00 38.19 153 THR A C 1
ATOM 1254 O O . THR A 1 153 ? -24.768 -6.902 -19.910 1.00 38.19 153 THR A O 1
ATOM 1257 N N . THR A 1 154 ? -24.416 -5.566 -21.648 1.00 38.47 154 THR A N 1
ATOM 1258 C CA . THR A 1 154 ? -25.383 -6.207 -22.553 1.00 38.47 154 THR A CA 1
ATOM 1259 C C . THR A 1 154 ? -24.957 -7.600 -23.013 1.00 38.47 154 THR A C 1
ATOM 1261 O O . THR A 1 154 ? -25.810 -8.458 -23.214 1.00 38.47 154 THR A O 1
ATOM 1264 N N . THR A 1 155 ? -23.655 -7.894 -23.082 1.00 40.47 155 THR A N 1
ATOM 1265 C CA . THR A 1 155 ? -23.192 -9.261 -23.416 1.00 40.47 155 THR A CA 1
ATOM 1266 C C . THR A 1 155 ? -23.338 -10.237 -22.228 1.00 40.47 155 THR A C 1
ATOM 1268 O O . THR A 1 155 ? -23.206 -11.447 -22.398 1.00 40.47 155 THR A O 1
ATOM 1271 N N . THR A 1 156 ? -23.717 -9.728 -21.046 1.00 42.09 156 THR A N 1
ATOM 1272 C CA . THR A 1 156 ? -24.011 -10.505 -19.825 1.00 42.09 156 THR A CA 1
ATOM 1273 C C . THR A 1 156 ? -25.320 -10.035 -19.144 1.00 42.09 156 THR A C 1
ATOM 1275 O O . THR A 1 156 ? -25.546 -10.310 -17.966 1.00 42.09 156 THR A O 1
ATOM 1278 N N . SER A 1 157 ? -26.192 -9.304 -19.858 1.00 46.16 157 SER A N 1
ATOM 1279 C CA . SER A 1 157 ? -27.304 -8.520 -19.267 1.00 46.16 157 SER A CA 1
ATOM 1280 C C . SER A 1 157 ? -28.503 -9.338 -18.842 1.00 46.16 157 SER A C 1
ATOM 1282 O O . SER A 1 157 ? -29.352 -8.825 -18.130 1.00 46.16 157 SER A O 1
ATOM 1284 N N . GLU A 1 158 ? -28.617 -10.586 -19.271 1.00 49.81 158 GLU A N 1
ATOM 1285 C CA . GLU A 1 158 ? -29.791 -11.385 -18.917 1.00 49.81 158 GLU A CA 1
ATOM 1286 C C . GLU A 1 158 ? -29.631 -12.075 -17.547 1.00 49.81 158 GLU A C 1
ATOM 1288 O O . GLU A 1 158 ? -30.526 -12.800 -17.123 1.00 49.81 158 GLU A O 1
ATOM 1293 N N . ARG A 1 159 ? -28.510 -11.857 -16.827 1.00 50.53 159 ARG A N 1
ATOM 1294 C CA . ARG A 1 159 ? -28.234 -12.490 -15.516 1.00 50.53 159 ARG A CA 1
ATOM 1295 C C . ARG A 1 159 ? -27.674 -11.581 -14.405 1.00 50.53 159 ARG A C 1
ATOM 1297 O O . ARG A 1 159 ? -27.316 -12.112 -13.360 1.00 50.53 159 ARG A O 1
ATOM 1304 N N . LEU A 1 160 ? -27.570 -10.258 -14.581 1.00 54.88 160 LEU A N 1
ATOM 1305 C CA . LEU A 1 160 ? -26.801 -9.389 -13.659 1.00 54.88 160 LEU A CA 1
ATOM 1306 C C . LEU A 1 160 ? -27.552 -8.183 -13.061 1.00 54.88 160 LEU A C 1
ATOM 1308 O O . LEU A 1 160 ? -26.912 -7.217 -12.650 1.00 54.88 160 LEU A O 1
ATOM 1312 N N . ASP A 1 161 ? -28.873 -8.257 -12.916 1.00 57.91 161 ASP A N 1
ATOM 1313 C CA . ASP A 1 161 ? -29.628 -7.342 -12.043 1.00 57.91 161 ASP A CA 1
ATOM 1314 C C . ASP A 1 161 ? -29.734 -7.927 -10.624 1.00 57.91 161 ASP A C 1
ATOM 1316 O O . ASP A 1 161 ? -30.830 -8.209 -10.141 1.00 57.91 161 ASP A O 1
ATOM 1320 N N . CYS A 1 162 ? -28.604 -8.182 -9.955 1.00 70.19 162 CYS A N 1
ATOM 1321 C CA . CYS A 1 162 ? -28.633 -8.655 -8.570 1.00 70.19 162 CYS A CA 1
ATOM 1322 C C . CYS A 1 162 ? -28.215 -7.547 -7.590 1.00 70.19 162 CYS A C 1
ATOM 1324 O O . CYS A 1 162 ? -27.191 -6.875 -7.769 1.00 70.19 162 CYS A O 1
ATOM 1326 N N . ASP A 1 163 ? -29.026 -7.351 -6.544 1.00 84.44 163 ASP A N 1
ATOM 1327 C CA . ASP A 1 163 ? -28.839 -6.314 -5.515 1.00 84.44 163 ASP A CA 1
ATOM 1328 C C . ASP A 1 163 ? -27.455 -6.438 -4.848 1.00 84.44 163 ASP A C 1
ATOM 1330 O O . ASP A 1 163 ? -26.807 -5.446 -4.515 1.00 84.44 163 ASP A O 1
ATOM 1334 N N . SER A 1 164 ? -26.925 -7.664 -4.780 1.00 85.50 164 SER A N 1
ATOM 1335 C CA . SER A 1 164 ? -25.581 -7.972 -4.284 1.00 85.50 164 SER A CA 1
ATOM 1336 C C . SER A 1 164 ? -24.458 -7.277 -5.066 1.00 85.50 164 SER A C 1
ATOM 1338 O O . SER A 1 164 ? -23.511 -6.766 -4.462 1.00 85.50 164 SER A O 1
ATOM 1340 N N . ILE A 1 165 ? -24.534 -7.231 -6.402 1.00 87.94 165 ILE A N 1
ATOM 1341 C CA . ILE A 1 165 ? -23.506 -6.584 -7.238 1.00 87.94 165 ILE A CA 1
ATOM 1342 C C . ILE A 1 165 ? -23.586 -5.066 -7.091 1.00 87.94 165 ILE A C 1
ATOM 1344 O O . ILE A 1 165 ? -22.554 -4.406 -6.940 1.00 87.94 165 ILE A O 1
ATOM 1348 N N . GLN A 1 166 ? -24.802 -4.515 -7.074 1.00 88.69 166 GLN A N 1
ATOM 1349 C CA . GLN A 1 166 ? -25.018 -3.086 -6.868 1.00 88.69 166 GLN A CA 1
ATOM 1350 C C . GLN A 1 166 ? -24.524 -2.643 -5.484 1.00 88.69 166 GLN A C 1
ATOM 1352 O O . GLN A 1 166 ? -23.820 -1.635 -5.364 1.00 88.69 166 GLN A O 1
ATOM 1357 N N . PHE A 1 167 ? -24.830 -3.417 -4.439 1.00 90.62 167 PHE A N 1
ATOM 1358 C CA . PHE A 1 167 ? -24.371 -3.150 -3.080 1.00 90.62 167 PHE A CA 1
ATOM 1359 C C . PHE A 1 167 ? -22.844 -3.195 -2.974 1.00 90.62 167 PHE A C 1
ATOM 1361 O O . PHE A 1 167 ? -22.239 -2.301 -2.370 1.00 90.62 167 PHE A O 1
ATOM 1368 N N . TYR A 1 168 ? -22.214 -4.198 -3.597 1.00 90.50 168 TYR A N 1
ATOM 1369 C CA . TYR A 1 168 ? -20.760 -4.309 -3.646 1.00 90.50 168 TYR A CA 1
ATOM 1370 C C . TYR A 1 168 ? -20.139 -3.087 -4.328 1.00 90.50 168 TYR A C 1
ATOM 1372 O O . TYR A 1 168 ? -19.243 -2.458 -3.768 1.00 90.50 168 TYR A O 1
ATOM 1380 N N . GLN A 1 169 ? -20.644 -2.702 -5.501 1.00 88.69 169 GLN A N 1
ATOM 1381 C CA . GLN A 1 169 ? -20.086 -1.591 -6.269 1.00 88.69 169 GLN A CA 1
ATOM 1382 C C . GLN A 1 169 ? -20.150 -0.254 -5.515 1.00 88.69 169 GLN A C 1
ATOM 1384 O O . GLN A 1 169 ? -19.217 0.546 -5.596 1.00 88.69 169 GLN A O 1
ATOM 1389 N N . ASN A 1 170 ? -21.220 -0.033 -4.749 1.00 88.81 170 ASN A N 1
ATOM 1390 C CA . ASN A 1 170 ? -21.416 1.196 -3.982 1.00 88.81 170 ASN A CA 1
ATOM 1391 C C . ASN A 1 170 ? -20.516 1.298 -2.740 1.00 88.81 170 ASN A C 1
ATOM 1393 O O . ASN A 1 170 ? -20.118 2.403 -2.382 1.00 88.81 170 ASN A O 1
ATOM 1397 N N . ASN A 1 171 ? -20.199 0.177 -2.081 1.00 88.88 171 ASN A N 1
ATOM 1398 C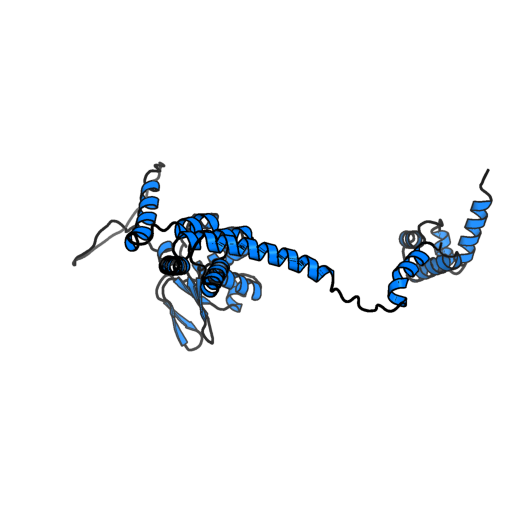 CA . ASN A 1 171 ? -19.514 0.195 -0.779 1.00 88.88 171 ASN A CA 1
ATOM 1399 C C . ASN A 1 171 ? -18.070 -0.332 -0.813 1.00 88.88 171 ASN A C 1
ATOM 1401 O O . ASN A 1 171 ? -17.253 0.068 0.011 1.00 88.88 171 ASN A O 1
ATOM 1405 N N . PHE A 1 172 ? -17.747 -1.230 -1.746 1.00 86.94 172 PHE A N 1
ATOM 1406 C CA . PHE A 1 172 ? -16.432 -1.873 -1.875 1.00 86.94 172 PHE A CA 1
ATOM 1407 C C . PHE A 1 172 ? -15.635 -1.338 -3.074 1.00 86.94 172 PHE A C 1
ATOM 1409 O O . PHE A 1 172 ? -14.427 -1.556 -3.152 1.00 86.94 172 PHE A O 1
ATOM 1416 N N . GLY A 1 173 ? -16.289 -0.622 -3.995 1.00 84.75 173 GLY A N 1
ATOM 1417 C CA . GLY A 1 173 ? -15.665 0.012 -5.154 1.00 84.75 173 GLY A CA 1
ATOM 1418 C C . GLY A 1 173 ? -15.803 -0.795 -6.444 1.00 84.75 173 GLY A C 1
ATOM 1419 O O . GLY A 1 173 ? -16.744 -1.562 -6.633 1.00 84.75 173 GLY A O 1
ATOM 1420 N N . ILE A 1 174 ? -14.875 -0.593 -7.382 1.00 79.19 174 ILE A N 1
ATOM 1421 C CA . ILE A 1 174 ? -14.955 -1.204 -8.716 1.00 79.19 174 ILE A CA 1
ATOM 1422 C C . ILE A 1 174 ? -14.849 -2.728 -8.595 1.00 79.19 174 ILE A C 1
ATOM 1424 O O . ILE A 1 174 ? -13.830 -3.273 -8.167 1.00 79.19 174 ILE A O 1
ATOM 1428 N N . ILE A 1 175 ? -15.912 -3.417 -9.007 1.00 83.31 175 ILE A N 1
ATOM 1429 C CA . ILE A 1 175 ? -15.965 -4.873 -9.006 1.00 83.31 175 ILE A CA 1
ATOM 1430 C C . ILE A 1 175 ? -15.035 -5.445 -10.083 1.00 83.31 175 ILE A C 1
ATOM 1432 O O . ILE A 1 175 ? -15.104 -5.081 -11.257 1.00 83.31 175 ILE A O 1
ATOM 1436 N N . ARG A 1 176 ? -14.133 -6.343 -9.676 1.00 84.62 176 ARG A N 1
ATOM 1437 C CA . ARG A 1 176 ? -13.278 -7.093 -10.608 1.00 84.62 176 ARG A CA 1
ATOM 1438 C C . ARG A 1 176 ? -14.101 -8.227 -11.242 1.00 84.62 176 ARG A C 1
ATOM 1440 O O . ARG A 1 176 ? -14.886 -8.834 -10.514 1.00 84.62 176 ARG A O 1
ATOM 1447 N N . PRO A 1 177 ? -13.870 -8.599 -12.517 1.00 81.31 177 PRO A N 1
ATOM 1448 C CA . PRO A 1 177 ? -14.629 -9.665 -13.189 1.00 81.31 177 PRO A CA 1
ATOM 1449 C C . PRO A 1 177 ? -14.676 -10.997 -12.418 1.00 81.31 177 PRO A C 1
ATOM 1451 O O . PRO A 1 177 ? -15.714 -11.644 -12.324 1.00 81.31 177 PRO A O 1
ATOM 1454 N N . GLN A 1 178 ? -13.570 -11.368 -11.769 1.00 83.44 178 GLN A N 1
ATOM 1455 C CA . GLN A 1 178 ? -13.502 -12.567 -10.924 1.00 83.44 178 GLN A CA 1
ATOM 1456 C C . GLN A 1 178 ? -14.438 -12.489 -9.711 1.00 83.44 178 GLN A C 1
ATOM 1458 O O . GLN A 1 178 ? -15.058 -13.477 -9.336 1.00 83.44 178 GLN A O 1
ATOM 1463 N N . ILE A 1 179 ? -14.559 -11.307 -9.102 1.00 87.56 179 ILE A N 1
ATOM 1464 C CA . ILE A 1 179 ? -15.409 -11.094 -7.927 1.00 87.56 179 ILE A CA 1
ATOM 1465 C C . ILE A 1 179 ? -16.881 -11.108 -8.340 1.00 87.56 179 ILE A C 1
ATOM 1467 O O . ILE A 1 179 ? -17.690 -11.686 -7.624 1.00 87.56 179 ILE A O 1
ATOM 1471 N N . SER A 1 180 ? -17.233 -10.552 -9.505 1.00 85.00 180 SER A N 1
ATOM 1472 C CA . SER A 1 180 ? -18.601 -10.660 -10.026 1.00 85.00 180 SER A CA 1
ATOM 1473 C C . SER A 1 180 ? -18.998 -12.102 -10.317 1.00 85.00 180 SER A C 1
ATOM 1475 O O . SER A 1 180 ? -20.086 -12.508 -9.928 1.00 85.00 180 SER A O 1
ATOM 1477 N N . GLU A 1 181 ? -18.117 -12.902 -10.923 1.00 86.19 181 GLU A N 1
ATOM 1478 C CA . GLU A 1 181 ? -18.393 -14.327 -11.144 1.00 86.19 181 GLU A CA 1
ATOM 1479 C C . GLU A 1 181 ? -18.548 -15.096 -9.830 1.00 86.19 181 GLU A C 1
ATOM 1481 O O . GLU A 1 181 ? -19.374 -16.001 -9.737 1.00 86.19 181 GLU A O 1
ATOM 1486 N N . GLU A 1 182 ? -17.755 -14.759 -8.810 1.00 88.88 182 GLU A N 1
ATOM 1487 C CA . GLU A 1 182 ? -17.922 -15.345 -7.484 1.00 88.88 182 GLU A CA 1
ATOM 1488 C C . GLU A 1 182 ? -19.259 -14.938 -6.866 1.00 88.88 182 GLU A C 1
ATOM 1490 O O . GLU A 1 182 ? -19.996 -15.819 -6.439 1.00 88.88 182 GLU A O 1
ATOM 1495 N N . ILE A 1 183 ? -19.601 -13.646 -6.850 1.00 89.75 183 ILE A N 1
ATOM 1496 C CA . ILE A 1 183 ? -20.873 -13.162 -6.297 1.00 89.75 183 ILE A CA 1
ATOM 1497 C C . ILE A 1 183 ? -22.047 -13.882 -6.956 1.00 89.75 183 ILE A C 1
ATOM 1499 O O . ILE A 1 183 ? -22.881 -14.411 -6.235 1.00 89.75 183 ILE A O 1
ATOM 1503 N N . VAL A 1 184 ? -22.073 -13.995 -8.287 1.00 88.44 184 VAL A N 1
ATOM 1504 C CA . VAL A 1 184 ? -23.139 -14.713 -9.008 1.00 88.44 184 VAL A CA 1
ATOM 1505 C C . VAL A 1 184 ? -23.266 -16.163 -8.533 1.00 88.44 184 VAL A C 1
ATOM 1507 O O . VAL A 1 184 ? -24.367 -16.598 -8.214 1.00 88.44 184 VAL A O 1
ATOM 1510 N N . LYS A 1 185 ? -22.151 -16.892 -8.396 1.00 90.06 185 LYS A N 1
ATOM 1511 C CA . LYS A 1 185 ? -22.165 -18.276 -7.882 1.00 90.06 185 LYS A CA 1
ATOM 1512 C C . LYS A 1 185 ? -22.720 -18.355 -6.461 1.00 90.06 185 LYS A C 1
ATOM 1514 O O . LYS A 1 185 ? -23.519 -19.227 -6.153 1.00 90.06 185 LYS A O 1
ATOM 1519 N N . TRP A 1 186 ? -22.321 -17.430 -5.590 1.00 90.44 186 TRP A N 1
ATOM 1520 C CA . TRP A 1 186 ? -22.834 -17.394 -4.221 1.00 90.44 186 TRP A CA 1
ATOM 1521 C C . TRP A 1 186 ? -24.323 -17.034 -4.173 1.00 90.44 186 TRP A C 1
ATOM 1523 O O . TRP A 1 186 ? -25.039 -17.566 -3.325 1.00 90.44 186 TRP A O 1
ATOM 1533 N N . VAL A 1 187 ? -24.794 -16.149 -5.060 1.00 89.38 187 VAL A N 1
ATOM 1534 C CA . VAL A 1 187 ? -26.210 -15.758 -5.163 1.00 89.38 187 VAL A CA 1
ATOM 1535 C C . VAL A 1 187 ? -27.067 -16.959 -5.550 1.00 89.38 187 VAL A C 1
ATOM 1537 O O . VAL A 1 187 ? -28.131 -17.142 -4.963 1.00 89.38 187 VAL A O 1
ATOM 1540 N N . GLU A 1 188 ? -26.590 -17.808 -6.464 1.00 87.81 188 GLU A N 1
ATOM 1541 C CA . GLU A 1 188 ? -27.269 -19.056 -6.840 1.00 87.81 188 GLU A CA 1
ATOM 1542 C C . GLU A 1 188 ? -27.432 -20.019 -5.644 1.00 87.81 188 GLU A C 1
ATOM 1544 O O . GLU A 1 188 ? -28.467 -20.675 -5.524 1.00 87.81 188 GLU A O 1
ATOM 1549 N N . ASP A 1 189 ? -26.456 -20.064 -4.729 1.00 86.38 189 ASP A N 1
ATOM 1550 C CA . ASP A 1 189 ? -26.440 -21.006 -3.598 1.00 86.38 189 ASP A CA 1
ATOM 1551 C C . ASP A 1 189 ? -27.173 -20.507 -2.334 1.00 86.38 189 ASP A C 1
ATOM 1553 O O . ASP A 1 189 ? -27.777 -21.297 -1.601 1.00 86.38 189 ASP A O 1
ATOM 1557 N N . LEU A 1 190 ? -27.072 -19.210 -2.024 1.00 85.75 190 LEU A N 1
ATOM 1558 C CA . LEU A 1 190 ? -27.503 -18.621 -0.744 1.00 85.75 190 LEU A CA 1
ATOM 1559 C C . LEU A 1 190 ? -28.582 -17.540 -0.883 1.00 85.75 190 LEU A C 1
ATOM 1561 O O . LEU A 1 190 ? -29.243 -17.210 0.104 1.00 85.75 190 LEU A O 1
ATOM 1565 N N . GLY A 1 191 ? -28.759 -16.997 -2.087 1.00 88.06 191 GLY A N 1
ATOM 1566 C CA . GLY A 1 191 ? -29.644 -15.872 -2.367 1.00 88.06 191 GLY A CA 1
ATOM 1567 C C . GLY A 1 191 ? -29.018 -14.502 -2.085 1.00 88.06 191 GLY A C 1
ATOM 1568 O O . GLY A 1 191 ? -28.154 -14.335 -1.220 1.00 88.06 191 GLY A O 1
ATOM 1569 N N . ASP A 1 192 ? -29.511 -13.496 -2.811 1.00 87.88 192 ASP A N 1
ATOM 1570 C CA . ASP A 1 192 ? -29.058 -12.102 -2.716 1.00 87.88 192 ASP A CA 1
ATOM 1571 C C . ASP A 1 192 ? -29.120 -11.497 -1.302 1.00 87.88 192 ASP A C 1
ATOM 1573 O O . ASP A 1 192 ? -28.125 -10.912 -0.862 1.00 87.88 192 ASP A O 1
ATOM 1577 N N . PRO A 1 193 ? -30.222 -11.648 -0.534 1.00 90.62 193 PRO A N 1
ATOM 1578 C CA . PRO A 1 193 ? -30.355 -10.961 0.751 1.00 90.62 193 PRO A CA 1
ATOM 1579 C C . PRO A 1 193 ? -29.266 -11.358 1.749 1.00 90.62 193 PRO A C 1
ATOM 1581 O O . PRO A 1 193 ? -28.755 -10.522 2.490 1.00 90.62 193 PRO A O 1
ATOM 1584 N N . LEU A 1 194 ? -28.873 -12.634 1.746 1.00 91.00 194 LEU A N 1
ATOM 1585 C CA . LEU A 1 194 ? -27.873 -13.144 2.674 1.00 91.00 194 LEU A CA 1
ATOM 1586 C C . LEU A 1 194 ? -26.482 -12.588 2.340 1.00 91.00 194 LEU A C 1
ATOM 1588 O O . LEU A 1 194 ? -25.718 -12.216 3.227 1.00 91.00 194 LEU A O 1
ATOM 1592 N N . ILE A 1 195 ? -26.160 -12.462 1.056 1.00 93.25 195 ILE A N 1
ATOM 1593 C CA . ILE A 1 195 ? -24.871 -11.931 0.604 1.00 93.25 195 ILE A CA 1
ATOM 1594 C C . ILE A 1 195 ? -24.733 -10.453 0.948 1.00 93.25 195 ILE A C 1
ATOM 1596 O O . ILE A 1 195 ? -23.688 -10.045 1.462 1.00 93.25 195 ILE A O 1
ATOM 1600 N N . VAL A 1 196 ? -25.791 -9.670 0.740 1.00 93.31 196 VAL A N 1
ATOM 1601 C CA . VAL A 1 196 ? -25.828 -8.260 1.142 1.00 93.31 196 VAL A CA 1
ATOM 1602 C C . VAL A 1 196 ? -25.606 -8.118 2.652 1.00 93.31 196 VAL A C 1
ATOM 1604 O O . VAL A 1 196 ? -24.814 -7.276 3.076 1.00 93.31 196 VAL A O 1
ATOM 1607 N N . GLU A 1 197 ? -26.210 -8.975 3.479 1.00 93.12 197 GLU A N 1
ATOM 1608 C CA . GLU A 1 197 ? -25.976 -8.966 4.931 1.00 93.12 197 GLU A CA 1
ATOM 1609 C C . GLU A 1 197 ? -24.533 -9.328 5.314 1.00 93.12 197 GLU A C 1
ATOM 1611 O O . GLU A 1 197 ? -23.937 -8.700 6.195 1.00 93.12 197 GLU A O 1
ATOM 1616 N N . ALA A 1 198 ? -23.911 -10.288 4.623 1.00 93.88 198 ALA A N 1
ATOM 1617 C CA . ALA A 1 198 ? -22.495 -10.597 4.835 1.00 93.88 198 ALA A CA 1
ATOM 1618 C C . ALA A 1 198 ? -21.599 -9.400 4.477 1.00 93.88 198 ALA A C 1
ATOM 1620 O O . ALA A 1 198 ? -20.641 -9.095 5.194 1.00 93.88 198 ALA A O 1
ATOM 1621 N N . MET A 1 199 ? -21.927 -8.697 3.389 1.00 94.12 199 MET A N 1
ATOM 1622 C CA . MET A 1 199 ? -21.236 -7.480 2.977 1.00 94.12 199 MET A CA 1
ATOM 1623 C C . MET A 1 199 ? -21.403 -6.355 4.009 1.00 94.12 199 MET A C 1
ATOM 1625 O O . MET A 1 199 ? -20.400 -5.752 4.391 1.00 94.12 199 MET A O 1
ATOM 1629 N N . LYS A 1 200 ? -22.614 -6.119 4.535 1.00 94.38 200 LYS A N 1
ATOM 1630 C CA . LYS A 1 200 ? -22.857 -5.146 5.619 1.00 94.38 200 LYS A CA 1
ATOM 1631 C C . LYS A 1 200 ? -21.988 -5.431 6.847 1.00 94.38 200 LYS A C 1
ATOM 1633 O O . LYS A 1 200 ? -21.277 -4.545 7.314 1.00 94.38 200 LYS A O 1
ATOM 1638 N N . ARG A 1 201 ? -21.920 -6.689 7.299 1.00 91.56 201 ARG A N 1
ATOM 1639 C CA . ARG A 1 201 ? -21.065 -7.088 8.440 1.00 91.56 201 ARG A CA 1
ATOM 1640 C C . ARG A 1 201 ? -19.580 -6.862 8.195 1.00 91.56 201 ARG A C 1
ATOM 1642 O O . ARG A 1 201 ? -18.825 -6.585 9.126 1.00 91.56 201 ARG A O 1
ATOM 1649 N N . SER A 1 202 ? -19.146 -7.005 6.947 1.00 93.44 202 SER A N 1
ATOM 1650 C CA . SER A 1 202 ? -17.778 -6.700 6.531 1.00 93.44 202 SER A CA 1
ATOM 1651 C C . SER A 1 202 ? -17.445 -5.222 6.747 1.00 93.44 202 SER A C 1
ATOM 1653 O O . SER A 1 202 ? -16.363 -4.902 7.245 1.00 93.44 202 SER A O 1
ATOM 1655 N N . LEU A 1 203 ? -18.383 -4.335 6.399 1.00 91.75 203 LEU A N 1
ATOM 1656 C CA . LEU A 1 203 ? -18.253 -2.885 6.543 1.00 91.75 203 LEU A CA 1
ATOM 1657 C C . LEU A 1 203 ? -18.281 -2.465 8.015 1.00 91.75 203 LEU A C 1
ATOM 1659 O O . LEU A 1 203 ? -17.383 -1.747 8.447 1.00 91.75 203 LEU A O 1
ATOM 1663 N N . ASP A 1 204 ? -19.217 -2.999 8.804 1.00 90.62 204 ASP A N 1
ATOM 1664 C CA . ASP A 1 204 ? -19.327 -2.713 10.244 1.00 90.62 204 ASP A CA 1
ATOM 1665 C C . ASP A 1 204 ? -18.048 -3.065 11.014 1.00 90.62 204 ASP A C 1
ATOM 1667 O O . ASP A 1 204 ? -17.685 -2.425 12.000 1.00 90.62 204 ASP A O 1
ATOM 1671 N N . ARG A 1 205 ? -17.331 -4.094 10.552 1.00 87.94 205 ARG A N 1
ATOM 1672 C CA . ARG A 1 205 ? -16.062 -4.544 11.141 1.00 87.94 205 ARG A CA 1
ATOM 1673 C C . ARG A 1 205 ? -14.838 -3.848 10.542 1.00 87.94 205 ARG A C 1
ATOM 1675 O O . ARG A 1 205 ? -13.715 -4.269 10.822 1.00 87.94 205 ARG A O 1
ATOM 1682 N N . ASN A 1 206 ? -15.050 -2.814 9.726 1.00 89.31 206 ASN A N 1
ATOM 1683 C CA . ASN A 1 206 ? -14.033 -2.057 8.998 1.00 89.31 206 ASN A CA 1
ATOM 1684 C C . ASN A 1 206 ? -13.077 -2.952 8.186 1.00 89.31 206 ASN A C 1
ATOM 1686 O O . ASN A 1 206 ? -11.862 -2.753 8.155 1.00 89.31 206 ASN A O 1
ATOM 1690 N N . LYS A 1 207 ? -13.627 -3.996 7.559 1.00 90.62 207 LYS A N 1
ATOM 1691 C CA . LYS A 1 207 ? -12.895 -4.932 6.697 1.00 90.62 207 LYS A CA 1
ATOM 1692 C C . LYS A 1 207 ? -13.598 -5.041 5.344 1.00 90.62 207 LYS A C 1
ATOM 1694 O O . LYS A 1 207 ? -14.151 -6.099 5.054 1.00 90.62 207 LYS A O 1
ATOM 1699 N N . PRO A 1 208 ? -13.586 -3.996 4.496 1.00 88.25 208 PRO A N 1
ATOM 1700 C CA . PRO A 1 208 ? -14.279 -3.980 3.205 1.00 88.25 208 PRO A CA 1
ATOM 1701 C C . PRO A 1 208 ? -13.534 -4.813 2.143 1.00 88.25 208 PRO A C 1
ATOM 1703 O O . PRO A 1 208 ? -13.076 -4.297 1.130 1.00 88.25 208 PRO A O 1
ATOM 1706 N N . THR A 1 209 ? -13.356 -6.117 2.373 1.00 89.38 209 THR A N 1
ATOM 1707 C CA . THR A 1 209 ? -12.688 -7.025 1.427 1.00 89.38 209 THR A CA 1
ATOM 1708 C C . THR A 1 209 ? -13.567 -8.229 1.116 1.00 89.38 209 THR A C 1
ATOM 1710 O O . THR A 1 209 ? -14.116 -8.855 2.023 1.00 89.38 209 THR A O 1
ATOM 1713 N N . TRP A 1 210 ? -13.651 -8.609 -0.164 1.00 91.38 210 TRP A N 1
ATOM 1714 C CA . TRP A 1 210 ? -14.413 -9.789 -0.595 1.00 91.38 210 TRP A CA 1
ATOM 1715 C C . TRP A 1 210 ? -13.964 -11.077 0.114 1.00 91.38 210 TRP A C 1
ATOM 1717 O O . TRP A 1 210 ? -14.785 -11.920 0.461 1.00 91.38 210 TRP A O 1
ATOM 1727 N N . GLY A 1 211 ? -12.669 -11.208 0.424 1.00 92.38 211 GLY A N 1
ATOM 1728 C CA . GLY A 1 211 ? -12.153 -12.346 1.192 1.00 92.38 211 GLY A CA 1
ATOM 1729 C C . GLY A 1 211 ? -12.768 -12.462 2.592 1.00 92.38 211 GLY A C 1
ATOM 1730 O O . GLY A 1 211 ? -13.050 -13.570 3.049 1.00 92.38 211 GLY A O 1
ATOM 1731 N N . TYR A 1 212 ? -13.032 -11.332 3.257 1.00 93.12 212 TYR A N 1
ATOM 1732 C CA . TYR A 1 212 ? -13.706 -11.332 4.553 1.00 93.12 212 TYR A CA 1
ATOM 1733 C C . TYR A 1 212 ? -15.183 -11.716 4.410 1.00 93.12 212 TYR A C 1
ATOM 1735 O O . TYR A 1 212 ? -15.646 -12.592 5.139 1.00 93.12 212 TYR A O 1
ATOM 1743 N N . VAL A 1 213 ? -15.884 -11.167 3.412 1.00 93.75 213 VAL A N 1
ATOM 1744 C CA . VAL A 1 213 ? -17.271 -11.546 3.076 1.00 93.75 213 VAL A CA 1
ATOM 1745 C C . VAL A 1 213 ? -17.383 -13.053 2.825 1.00 93.75 213 VAL A C 1
ATOM 1747 O O . VAL A 1 213 ? -18.199 -13.728 3.448 1.00 93.75 213 VAL A O 1
ATOM 1750 N N . LYS A 1 214 ? -16.490 -13.618 2.007 1.00 94.31 214 LYS A N 1
ATOM 1751 C CA . LYS A 1 214 ? -16.426 -15.057 1.714 1.00 94.31 214 LYS A CA 1
ATOM 1752 C C . LYS A 1 214 ? -16.247 -15.905 2.973 1.00 94.31 214 LYS A C 1
ATOM 1754 O O . LYS A 1 214 ? -16.888 -16.942 3.114 1.00 94.31 214 LYS A O 1
ATOM 1759 N N . SER A 1 215 ? -15.416 -15.454 3.915 1.00 94.69 215 SER A N 1
ATOM 1760 C CA . SER A 1 215 ? -15.221 -16.158 5.190 1.00 94.69 215 SER A CA 1
ATOM 1761 C C . SER A 1 215 ? -16.485 -16.176 6.059 1.00 94.69 215 SER A C 1
ATOM 1763 O O . SER A 1 215 ? -16.760 -17.179 6.720 1.00 94.69 215 SER A O 1
ATOM 1765 N N . ILE A 1 216 ? -17.279 -15.098 6.025 1.00 93.31 216 ILE A N 1
ATOM 1766 C CA . ILE A 1 216 ? -18.568 -15.014 6.721 1.00 93.31 216 ILE A CA 1
ATOM 1767 C C . ILE A 1 216 ? -19.560 -15.988 6.080 1.00 93.31 216 ILE A C 1
ATOM 1769 O O . ILE A 1 216 ? -20.125 -16.824 6.783 1.00 93.31 216 ILE A O 1
ATOM 1773 N N . LEU A 1 217 ? -19.698 -15.950 4.752 1.00 93.69 217 LEU A N 1
ATOM 1774 C CA . LEU A 1 217 ? -20.587 -16.845 4.006 1.00 93.69 217 LEU A CA 1
ATOM 1775 C C . LEU A 1 217 ? -20.234 -18.322 4.232 1.00 93.69 217 LEU A C 1
ATOM 1777 O O . LEU A 1 217 ? -21.107 -19.145 4.495 1.00 93.69 217 LEU A O 1
ATOM 1781 N N . GLN A 1 218 ? -18.945 -18.663 4.224 1.00 93.62 218 GLN A N 1
ATOM 1782 C CA . GLN A 1 218 ? -18.488 -20.026 4.489 1.00 93.62 218 GLN A CA 1
ATOM 1783 C C . GLN A 1 218 ? -18.773 -20.468 5.935 1.00 93.62 218 GLN A C 1
ATOM 1785 O O . GLN A 1 218 ? -19.140 -21.619 6.174 1.00 93.62 218 GLN A O 1
ATOM 1790 N N . SER A 1 219 ? -18.657 -19.557 6.905 1.00 93.12 219 SER A N 1
ATOM 1791 C CA . SER A 1 219 ? -19.051 -19.809 8.298 1.00 93.12 219 SER A CA 1
ATOM 1792 C C . SER A 1 219 ? -20.550 -20.093 8.417 1.00 93.12 219 SER A C 1
ATOM 1794 O O . SER A 1 219 ? -20.947 -21.002 9.145 1.00 93.12 219 SER A O 1
ATOM 1796 N N . TRP A 1 220 ? -21.384 -19.366 7.672 1.00 92.44 220 TRP A N 1
ATOM 1797 C CA . TRP A 1 220 ? -22.829 -19.584 7.639 1.00 92.44 220 TRP A CA 1
ATOM 1798 C C . TRP A 1 220 ? -23.217 -20.903 6.986 1.00 92.44 220 TRP A C 1
ATOM 1800 O O . TRP A 1 220 ? -24.023 -21.625 7.568 1.00 92.44 220 TRP A O 1
ATOM 1810 N N . ILE A 1 221 ? -22.579 -21.285 5.875 1.00 92.56 221 ILE A N 1
ATOM 1811 C CA . ILE A 1 221 ? -22.765 -22.616 5.275 1.00 92.56 221 ILE A CA 1
ATOM 1812 C C . ILE A 1 221 ? -22.447 -23.714 6.293 1.00 92.56 221 ILE A C 1
ATOM 1814 O O . ILE A 1 221 ? -23.252 -24.622 6.488 1.00 92.56 221 ILE A O 1
ATOM 1818 N N . ASN A 1 222 ? -21.314 -23.605 6.993 1.00 91.25 222 ASN A N 1
ATOM 1819 C CA . ASN A 1 222 ? -20.906 -24.597 7.991 1.00 91.25 222 ASN A CA 1
ATOM 1820 C C . ASN A 1 222 ? -21.874 -24.681 9.183 1.00 91.25 222 ASN A C 1
ATOM 1822 O O . ASN A 1 222 ? -22.005 -25.736 9.797 1.00 91.25 222 ASN A O 1
ATOM 1826 N N . LYS A 1 223 ? -22.548 -23.575 9.517 1.00 89.50 223 LYS A N 1
ATOM 1827 C CA . LYS A 1 223 ? -23.559 -23.495 10.583 1.00 89.50 223 LYS A CA 1
ATOM 1828 C C . LYS A 1 223 ? -24.981 -23.803 10.098 1.00 89.50 223 LYS A C 1
ATOM 1830 O O . LYS A 1 223 ? -25.892 -23.832 10.918 1.00 89.50 223 LYS A O 1
ATOM 1835 N N . GLY A 1 224 ? -25.183 -24.016 8.796 1.00 89.12 224 GLY A N 1
ATOM 1836 C CA . GLY A 1 224 ? -26.502 -24.232 8.200 1.00 89.12 224 GLY A CA 1
ATOM 1837 C C . GLY A 1 224 ? -27.400 -22.988 8.169 1.00 89.12 224 GLY A C 1
ATOM 1838 O O . GLY A 1 224 ? -28.617 -23.126 8.085 1.00 89.12 224 GLY A O 1
ATOM 1839 N N . ILE A 1 225 ? -26.825 -21.786 8.242 1.00 88.81 225 ILE A N 1
ATOM 1840 C CA . ILE A 1 225 ? -27.555 -20.512 8.196 1.00 88.81 225 ILE A CA 1
ATOM 1841 C C . ILE A 1 225 ? -27.879 -20.188 6.736 1.00 88.81 225 ILE A C 1
ATOM 1843 O O . ILE A 1 225 ? -26.972 -20.023 5.921 1.00 88.81 225 ILE A O 1
ATOM 1847 N N . ARG A 1 226 ? -29.171 -20.102 6.405 1.00 86.25 226 ARG A N 1
ATOM 1848 C CA . ARG A 1 226 ? -29.655 -19.820 5.036 1.00 86.25 226 ARG A CA 1
ATOM 1849 C C . ARG A 1 226 ? -30.649 -18.666 4.951 1.00 86.25 226 ARG A C 1
ATOM 1851 O O . ARG A 1 226 ? -31.137 -18.352 3.874 1.00 86.25 226 ARG A O 1
ATOM 1858 N N . THR A 1 227 ? -30.976 -18.051 6.081 1.00 88.81 227 THR A N 1
ATOM 1859 C CA . THR A 1 227 ? -31.938 -16.948 6.155 1.00 88.81 227 THR A CA 1
ATOM 1860 C C . THR A 1 227 ? -31.303 -15.754 6.849 1.00 88.81 227 THR A C 1
ATOM 1862 O O . THR A 1 227 ? -30.425 -15.915 7.700 1.00 88.81 227 THR A O 1
ATOM 1865 N N . VAL A 1 228 ? -31.757 -14.555 6.487 1.00 88.50 228 VAL A N 1
ATOM 1866 C CA . VAL A 1 228 ? -31.279 -13.299 7.082 1.00 88.50 228 VAL A CA 1
ATOM 1867 C C . VAL A 1 228 ? -31.534 -13.279 8.594 1.00 88.50 228 VAL A C 1
ATOM 1869 O O . VAL A 1 228 ? -30.634 -12.970 9.367 1.00 88.50 228 VAL A O 1
ATOM 1872 N N . GLU A 1 229 ? -32.703 -13.749 9.033 1.00 89.88 229 GLU A N 1
ATOM 1873 C CA . GLU A 1 229 ? -33.072 -13.830 10.454 1.00 89.88 229 GLU A CA 1
ATOM 1874 C C . GLU A 1 229 ? -32.104 -14.707 11.268 1.00 89.88 229 GLU A C 1
ATOM 1876 O O . GLU A 1 229 ? -31.684 -14.345 12.368 1.00 89.88 229 GLU A O 1
ATOM 1881 N N . GLN A 1 230 ? -31.704 -15.859 10.717 1.00 88.56 230 GLN A N 1
ATOM 1882 C CA . GLN A 1 230 ? -30.725 -16.742 11.355 1.00 88.56 230 GLN A CA 1
ATOM 1883 C C . GLN A 1 230 ? -29.333 -16.114 11.399 1.00 88.56 230 GLN A C 1
ATOM 1885 O O . GLN A 1 230 ? -28.603 -16.300 12.376 1.00 88.56 230 GLN A O 1
ATOM 1890 N N . ALA A 1 231 ? -28.953 -15.376 10.355 1.00 89.25 231 ALA A N 1
ATOM 1891 C CA . ALA A 1 231 ? -27.700 -14.647 10.361 1.00 89.25 231 ALA A CA 1
ATOM 1892 C C . ALA A 1 231 ? -27.713 -13.609 11.489 1.00 89.25 231 ALA A C 1
ATOM 1894 O O . ALA A 1 231 ? -26.720 -13.474 12.208 1.00 89.25 231 ALA A O 1
ATOM 1895 N N . ASP A 1 232 ? -28.792 -12.845 11.655 1.00 88.44 232 ASP A N 1
ATOM 1896 C CA . ASP A 1 232 ? -28.902 -11.802 12.684 1.00 88.44 232 ASP A CA 1
ATOM 1897 C C . ASP A 1 232 ? -28.851 -12.378 14.098 1.00 88.44 232 ASP A C 1
ATOM 1899 O O . ASP A 1 232 ? -28.121 -11.865 14.951 1.00 88.44 232 ASP A O 1
ATOM 1903 N N . ALA A 1 233 ? -29.527 -13.507 14.322 1.00 88.12 233 ALA A N 1
ATOM 1904 C CA . ALA A 1 233 ? -29.413 -14.254 15.570 1.00 88.12 233 ALA A CA 1
ATOM 1905 C C . ALA A 1 233 ? -27.955 -14.665 15.860 1.00 88.12 233 ALA A C 1
ATOM 1907 O O . ALA A 1 233 ? -27.468 -14.493 16.981 1.00 88.12 233 ALA A O 1
ATOM 1908 N N . GLU A 1 234 ? -27.220 -15.132 14.845 1.00 90.00 234 GLU A N 1
ATOM 1909 C CA . GLU A 1 234 ? -25.806 -15.500 14.981 1.00 90.00 234 GLU A CA 1
ATOM 1910 C C . GLU A 1 234 ? -24.907 -14.309 15.339 1.00 90.00 234 GLU A C 1
ATOM 1912 O O . GLU A 1 234 ? -23.972 -14.469 16.126 1.00 90.00 234 GLU A O 1
ATOM 1917 N N . GLU A 1 235 ? -25.201 -13.110 14.833 1.00 87.81 235 GLU A N 1
ATOM 1918 C CA . GLU A 1 235 ? -24.439 -11.903 15.174 1.00 87.81 235 GLU A CA 1
ATOM 1919 C C . GLU A 1 235 ? -24.658 -11.495 16.634 1.00 87.81 235 GLU A C 1
ATOM 1921 O O . GLU A 1 235 ? -23.703 -11.139 17.330 1.00 87.81 235 GLU A O 1
ATOM 1926 N N . VAL A 1 236 ? -25.901 -11.574 17.122 1.00 87.88 236 VAL A N 1
ATOM 1927 C CA . VAL A 1 236 ? -26.228 -11.301 18.530 1.00 87.88 236 VAL A CA 1
ATOM 1928 C C . VAL A 1 236 ? -25.504 -12.292 19.438 1.00 87.88 236 VAL A C 1
ATOM 1930 O O . VAL A 1 236 ? -24.853 -11.893 20.408 1.00 87.88 236 VAL A O 1
ATOM 1933 N N . GLU A 1 237 ? -25.534 -13.581 19.097 1.00 86.56 237 GLU A N 1
ATOM 1934 C CA . GLU A 1 237 ? -24.775 -14.596 19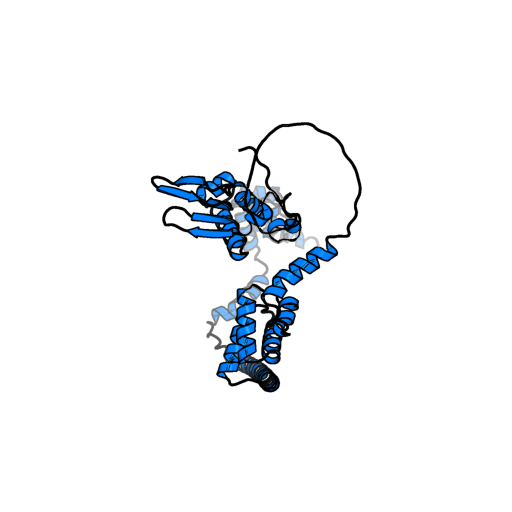.826 1.00 86.56 237 GLU A CA 1
ATOM 1935 C C . GLU A 1 237 ? -23.268 -14.336 19.800 1.00 86.56 237 GLU A C 1
ATOM 1937 O O . GLU A 1 237 ? -22.588 -14.497 20.817 1.00 86.56 237 GLU A O 1
ATOM 1942 N N . TYR A 1 238 ? -22.729 -13.946 18.646 1.00 86.50 238 TYR A N 1
ATOM 1943 C CA . TYR A 1 238 ? -21.313 -13.656 18.481 1.00 86.50 238 TYR A CA 1
ATOM 1944 C C . TYR A 1 238 ? -20.878 -12.460 19.339 1.00 86.50 238 TYR A C 1
ATOM 1946 O O . TYR A 1 238 ? -19.858 -12.540 20.031 1.00 86.50 238 TYR A O 1
ATOM 1954 N N . LYS A 1 239 ? -21.674 -11.383 19.367 1.00 85.88 239 LYS A N 1
ATOM 1955 C CA . LYS A 1 239 ? -21.446 -10.211 20.228 1.00 85.88 239 LYS A CA 1
ATOM 1956 C C . LYS A 1 239 ? -21.509 -10.580 21.713 1.00 85.88 239 LYS A C 1
ATOM 1958 O O . LYS A 1 239 ? -20.595 -10.228 22.459 1.00 85.88 239 LYS A O 1
ATOM 1963 N N . ASN A 1 240 ? -22.499 -11.373 22.126 1.00 86.88 240 ASN A N 1
ATOM 1964 C CA . ASN A 1 240 ? -22.617 -11.859 23.506 1.00 86.88 240 ASN A CA 1
ATOM 1965 C C . ASN A 1 240 ? -21.421 -12.739 23.913 1.00 86.88 240 ASN A C 1
ATOM 1967 O O . ASN A 1 240 ? -20.875 -12.595 25.009 1.00 86.88 240 ASN A O 1
ATOM 1971 N N . LYS A 1 241 ? -20.950 -13.616 23.016 1.00 85.25 241 LYS A N 1
ATOM 1972 C CA . LYS A 1 241 ? -19.757 -14.451 23.238 1.00 85.25 241 LYS A CA 1
ATOM 1973 C C . LYS A 1 241 ? -18.485 -13.607 23.361 1.00 85.25 241 LYS A C 1
ATOM 1975 O O . LYS A 1 241 ? -17.668 -13.892 24.234 1.00 85.25 241 LYS A O 1
ATOM 1980 N N . GLN A 1 242 ? -18.311 -12.566 22.542 1.00 80.69 242 GLN A N 1
ATOM 1981 C CA . GLN A 1 242 ? -17.170 -11.649 22.661 1.00 80.69 242 GLN A CA 1
ATOM 1982 C C . GLN A 1 242 ? -17.185 -10.857 23.975 1.00 80.69 242 GLN A C 1
ATOM 1984 O O . GLN A 1 242 ? -16.151 -10.779 24.640 1.00 80.69 242 GLN A O 1
ATOM 1989 N N . ALA A 1 243 ? -18.346 -10.335 24.381 1.00 77.62 243 ALA A N 1
ATOM 1990 C CA . ALA A 1 243 ? -18.499 -9.612 25.643 1.00 77.62 243 ALA A CA 1
ATOM 1991 C C . ALA A 1 243 ? -18.153 -10.498 26.852 1.00 77.62 243 ALA A C 1
ATOM 1993 O O . ALA A 1 243 ? -17.369 -10.101 27.712 1.00 77.62 243 ALA A O 1
ATOM 1994 N N . ASN A 1 244 ? -18.640 -11.743 26.872 1.00 73.50 244 ASN A N 1
ATOM 1995 C CA . ASN A 1 244 ? -18.334 -12.689 27.946 1.00 73.50 244 ASN A CA 1
ATOM 1996 C C . ASN A 1 244 ? -16.847 -13.088 27.977 1.00 73.50 244 ASN A C 1
ATOM 1998 O O . ASN A 1 244 ? -16.276 -13.268 29.052 1.00 73.50 244 ASN A O 1
ATOM 2002 N N . LYS A 1 245 ? -16.181 -13.181 26.818 1.00 66.62 245 LYS A N 1
ATOM 2003 C CA . LYS A 1 245 ? -14.752 -13.533 26.736 1.00 66.62 245 LYS A CA 1
ATOM 2004 C C . LYS A 1 245 ? -13.837 -12.422 27.266 1.00 66.62 245 LYS A C 1
ATOM 2006 O O . LYS A 1 245 ? -12.831 -12.732 27.900 1.00 66.62 245 LYS A O 1
ATOM 2011 N N . ALA A 1 246 ? -14.206 -11.155 27.066 1.00 59.91 246 ALA A N 1
ATOM 2012 C CA . ALA A 1 246 ? -13.501 -10.004 27.641 1.00 59.91 246 ALA A CA 1
ATOM 2013 C C . ALA A 1 246 ? -13.587 -9.965 29.180 1.00 59.91 246 ALA A C 1
ATOM 2015 O O . ALA A 1 246 ? -12.658 -9.507 29.848 1.00 59.91 246 ALA A O 1
ATOM 2016 N N . THR A 1 247 ? -14.674 -10.487 29.754 1.00 58.00 247 THR A N 1
ATOM 2017 C CA . THR A 1 247 ? -14.839 -10.614 31.209 1.00 58.00 247 THR A CA 1
ATOM 2018 C C . THR A 1 247 ? -13.932 -11.706 31.784 1.00 58.00 247 THR A C 1
ATOM 2020 O O . THR A 1 247 ? -13.250 -11.467 32.776 1.00 58.00 247 THR A O 1
ATOM 2023 N N . TYR A 1 248 ? -13.830 -12.866 31.123 1.00 54.66 248 TYR A N 1
ATOM 2024 C CA . TYR A 1 248 ? -12.943 -13.956 31.560 1.00 54.66 248 TYR A CA 1
ATOM 2025 C C . TYR A 1 248 ? -11.448 -13.650 31.363 1.00 54.66 248 TYR A C 1
ATOM 2027 O O . TYR A 1 248 ? -10.631 -14.046 32.194 1.00 54.66 248 TYR A O 1
ATOM 2035 N N . SER A 1 249 ? -11.058 -12.915 30.311 1.00 54.34 249 SER A N 1
ATOM 2036 C CA . SER A 1 249 ? -9.642 -12.578 30.081 1.00 54.34 249 SER A CA 1
ATOM 2037 C C . SER A 1 249 ? -9.082 -11.580 31.099 1.00 54.34 249 SER A C 1
ATOM 2039 O O . SER A 1 249 ? -7.876 -11.563 31.324 1.00 54.34 249 SER A O 1
ATOM 2041 N N . LYS A 1 250 ? -9.933 -10.776 31.753 1.00 54.84 250 LYS A N 1
ATOM 2042 C CA . LYS A 1 250 ? -9.513 -9.913 32.872 1.00 54.84 250 LYS A CA 1
ATOM 2043 C C . LYS A 1 250 ? -9.135 -10.698 34.132 1.00 54.84 250 LYS A C 1
ATOM 2045 O O . LYS A 1 250 ? -8.460 -10.148 34.992 1.00 54.84 250 LYS A O 1
ATOM 2050 N N . GLN A 1 251 ? -9.543 -11.961 34.242 1.00 55.44 251 GLN A N 1
ATOM 2051 C CA . GLN A 1 251 ? -9.355 -12.772 35.448 1.00 55.44 251 GLN A CA 1
ATOM 2052 C C . GLN A 1 251 ? -8.142 -13.718 35.369 1.00 55.44 251 GLN A C 1
ATOM 2054 O O . GLN A 1 251 ? -7.798 -14.348 36.362 1.00 55.44 251 GLN A O 1
ATOM 2059 N N . SER A 1 252 ? -7.470 -13.804 34.212 1.00 51.78 252 SER A N 1
ATOM 2060 C CA . SER A 1 252 ? -6.337 -14.711 33.967 1.00 51.78 252 SER A CA 1
ATOM 2061 C C . SER A 1 252 ? -5.132 -13.981 33.356 1.00 51.78 252 SER A C 1
ATOM 2063 O O . SER A 1 252 ? -4.584 -14.376 32.332 1.00 51.78 252 SER A O 1
ATOM 2065 N N . GLN A 1 253 ? -4.693 -12.897 33.993 1.00 52.66 253 GLN A N 1
ATOM 2066 C CA . GLN A 1 253 ? -3.277 -12.542 33.931 1.00 52.66 253 GLN A CA 1
ATOM 2067 C C . GLN A 1 253 ? -2.616 -13.163 35.156 1.00 52.66 253 GLN A C 1
ATOM 2069 O O . GLN A 1 253 ? -2.746 -12.645 36.263 1.00 52.66 253 GLN A O 1
ATOM 2074 N N . SER A 1 254 ? -1.942 -14.300 34.971 1.00 52.91 254 SER A N 1
ATOM 2075 C CA . SER A 1 254 ? -0.975 -14.781 35.955 1.00 52.91 254 SER A CA 1
ATOM 2076 C C . SER A 1 254 ? 0.054 -13.671 36.149 1.00 52.91 254 SER A C 1
ATOM 2078 O O . SER A 1 254 ? 0.852 -13.412 35.252 1.00 52.91 254 SER A O 1
ATOM 2080 N N . GLN A 1 255 ? -0.003 -12.966 37.280 1.00 56.38 255 GLN A N 1
ATOM 2081 C CA . GLN A 1 255 ? 1.054 -12.039 37.661 1.00 56.38 255 GLN A CA 1
ATOM 2082 C C . GLN A 1 255 ? 2.324 -12.869 37.841 1.00 56.38 255 GLN A C 1
ATOM 2084 O O . GLN A 1 255 ? 2.406 -13.687 38.757 1.00 56.38 255 GLN A O 1
ATOM 2089 N N . GLU A 1 256 ? 3.296 -12.695 36.947 1.00 66.31 256 GLU A N 1
ATOM 2090 C CA . GLU A 1 256 ? 4.640 -13.219 37.166 1.00 66.31 256 GLU A CA 1
ATOM 2091 C C . GLU A 1 256 ? 5.115 -12.735 38.542 1.00 66.31 256 GLU A C 1
ATOM 2093 O O . GLU A 1 256 ? 4.929 -11.566 38.900 1.00 66.31 256 GLU A O 1
ATOM 2098 N N . VAL A 1 257 ? 5.669 -13.638 39.356 1.00 67.00 257 VAL A N 1
ATOM 2099 C CA . VAL A 1 257 ? 6.183 -13.280 40.682 1.00 67.00 257 VAL A CA 1
ATOM 2100 C C . VAL A 1 257 ? 7.443 -12.448 40.472 1.00 67.00 257 VAL A C 1
ATOM 2102 O O . VAL A 1 257 ? 8.550 -12.970 40.375 1.00 67.00 257 VAL A O 1
ATOM 2105 N N . LEU A 1 258 ? 7.253 -11.137 40.344 1.00 65.31 258 LEU A N 1
ATOM 2106 C CA . LEU A 1 258 ? 8.344 -10.186 40.211 1.00 65.31 258 LEU A CA 1
ATOM 2107 C C . LEU A 1 258 ? 9.169 -10.198 41.508 1.00 65.31 258 LEU A C 1
ATOM 2109 O O . LEU A 1 258 ? 8.577 -10.037 42.584 1.00 65.31 258 LEU A O 1
ATOM 2113 N N . PRO A 1 259 ? 10.503 -10.373 41.425 1.00 76.81 259 PRO A N 1
ATOM 2114 C CA . PRO A 1 259 ? 11.386 -10.298 42.583 1.00 76.81 259 PRO A CA 1
ATOM 2115 C C . PRO A 1 259 ? 11.181 -9.000 43.370 1.00 76.81 259 PRO A C 1
ATOM 2117 O O . PRO A 1 259 ? 10.946 -7.948 42.774 1.00 76.81 259 PRO A O 1
ATOM 2120 N N . GLU A 1 260 ? 11.316 -9.047 44.697 1.00 72.62 260 GLU A N 1
ATOM 2121 C CA . GLU A 1 260 ? 11.046 -7.880 45.556 1.00 72.62 260 GLU A CA 1
ATOM 2122 C C . GLU A 1 260 ? 11.868 -6.641 45.179 1.00 72.62 260 GLU A C 1
ATOM 2124 O O . GLU A 1 260 ? 11.359 -5.522 45.222 1.00 72.62 260 GLU A O 1
ATOM 2129 N N . TRP A 1 261 ? 13.106 -6.828 44.709 1.00 75.62 261 TRP A N 1
ATOM 2130 C CA . TRP A 1 261 ? 13.953 -5.718 44.265 1.00 75.62 261 TRP A CA 1
ATOM 2131 C C . TRP A 1 261 ? 13.361 -4.944 43.073 1.00 75.62 261 TRP A C 1
ATOM 2133 O O . TRP A 1 261 ? 13.609 -3.749 42.950 1.00 75.62 261 TRP A O 1
ATOM 2143 N N . PHE A 1 262 ? 12.567 -5.594 42.211 1.00 71.81 262 PHE A N 1
ATOM 2144 C CA . PHE A 1 262 ? 11.969 -4.965 41.029 1.00 71.81 262 PHE A CA 1
ATOM 2145 C C . PHE A 1 262 ? 10.777 -4.079 41.402 1.00 71.81 262 PHE A C 1
ATOM 2147 O O . PHE A 1 262 ? 10.598 -3.012 40.825 1.00 71.81 262 PHE A O 1
ATOM 2154 N N . LYS A 1 263 ? 9.992 -4.487 42.406 1.00 69.56 263 LYS A N 1
ATOM 2155 C CA . LYS A 1 263 ? 8.866 -3.691 42.921 1.00 69.56 263 LYS A CA 1
ATOM 2156 C C . LYS A 1 263 ? 9.346 -2.444 43.664 1.00 69.56 263 LYS A C 1
ATOM 2158 O O . LYS A 1 263 ? 8.738 -1.388 43.540 1.00 69.56 263 LYS A O 1
ATOM 2163 N N . ASN A 1 264 ? 10.474 -2.554 44.362 1.00 67.75 264 ASN A N 1
ATOM 2164 C CA . ASN A 1 264 ? 11.027 -1.463 45.166 1.00 67.75 264 ASN A CA 1
ATOM 2165 C C . ASN A 1 264 ? 11.914 -0.503 44.356 1.00 67.75 264 ASN A C 1
ATOM 2167 O O . ASN A 1 264 ? 12.448 0.455 44.911 1.00 67.75 264 ASN A O 1
ATOM 2171 N N . ARG A 1 265 ? 12.085 -0.732 43.048 1.00 64.06 265 ARG A N 1
ATOM 2172 C CA . ARG A 1 265 ? 12.910 0.121 42.186 1.00 64.06 265 ARG A CA 1
ATOM 2173 C C . ARG A 1 265 ? 12.326 1.528 42.041 1.00 64.06 265 ARG A C 1
ATOM 2175 O O . ARG A 1 265 ? 13.060 2.502 42.169 1.00 64.06 265 ARG A O 1
ATOM 2182 N N . ASP A 1 266 ? 11.016 1.638 41.846 1.00 60.69 266 ASP A N 1
ATOM 2183 C CA . ASP A 1 266 ? 10.342 2.936 41.70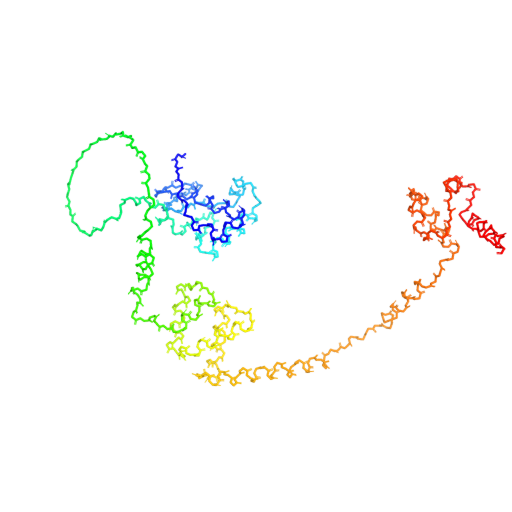8 1.00 60.69 266 ASP A CA 1
ATOM 2184 C C . ASP A 1 266 ? 10.365 3.732 43.023 1.00 60.69 266 ASP A C 1
ATOM 2186 O O . ASP A 1 266 ? 10.404 4.963 43.024 1.00 60.69 266 ASP A O 1
ATOM 2190 N N . GLU A 1 267 ? 10.369 3.038 44.163 1.00 59.78 267 GLU A N 1
ATOM 2191 C CA . GLU A 1 267 ? 10.534 3.651 45.484 1.00 59.78 267 GLU A CA 1
ATOM 2192 C C . GLU A 1 267 ? 11.981 4.110 45.706 1.00 59.78 267 GLU A C 1
ATOM 2194 O O . GLU A 1 267 ? 12.205 5.224 46.182 1.00 59.78 267 GLU A O 1
ATOM 2199 N N . GLN A 1 268 ? 12.970 3.313 45.283 1.00 58.34 268 GLN A N 1
ATOM 2200 C CA . GLN A 1 268 ? 14.383 3.702 45.295 1.00 58.34 268 GLN A CA 1
ATOM 2201 C C . GLN A 1 268 ? 14.642 4.930 44.408 1.00 58.34 268 GLN A C 1
ATOM 2203 O O . GLN A 1 268 ? 15.274 5.882 44.864 1.00 58.34 268 GLN A O 1
ATOM 2208 N N . GLU A 1 269 ? 14.105 4.971 43.185 1.00 55.88 269 GLU A N 1
ATOM 2209 C CA . GLU A 1 269 ? 14.241 6.119 42.276 1.00 55.88 269 GLU A CA 1
ATOM 2210 C C . GLU A 1 269 ? 13.587 7.390 42.864 1.00 55.88 269 GLU A C 1
ATOM 2212 O O . GLU A 1 269 ? 14.201 8.460 42.856 1.00 55.88 269 GLU A O 1
ATOM 2217 N N . LYS A 1 270 ? 12.407 7.288 43.496 1.00 55.94 270 LYS A N 1
ATOM 2218 C CA . LYS A 1 270 ? 11.757 8.420 44.193 1.00 55.94 270 LYS A CA 1
ATOM 2219 C C . LYS A 1 270 ? 12.533 8.917 45.419 1.00 55.94 270 LYS A C 1
ATOM 2221 O O . LYS A 1 270 ? 12.521 10.120 45.701 1.00 55.94 270 LYS A O 1
ATOM 2226 N N . HIS A 1 271 ? 13.213 8.027 46.142 1.00 54.78 271 HIS A N 1
ATOM 2227 C CA . HIS A 1 271 ? 14.098 8.404 47.247 1.00 54.78 271 HIS A CA 1
ATOM 2228 C C . HIS A 1 271 ? 15.400 9.066 46.762 1.00 54.78 271 HIS A C 1
ATOM 2230 O O . HIS A 1 271 ? 15.894 9.975 47.432 1.00 54.78 271 HIS A O 1
ATOM 2236 N N . HIS A 1 272 ? 15.925 8.681 45.593 1.00 53.09 272 HIS A N 1
ATOM 2237 C CA . HIS A 1 272 ? 17.105 9.313 44.990 1.00 53.09 272 HIS A CA 1
ATOM 2238 C C . HIS A 1 272 ? 16.833 10.735 44.477 1.00 53.09 272 HIS A C 1
ATOM 2240 O O . HIS A 1 272 ? 17.691 11.599 44.636 1.00 53.09 272 HIS A O 1
ATOM 2246 N N . ILE A 1 273 ? 15.638 11.009 43.944 1.00 52.94 273 ILE A N 1
ATOM 2247 C CA . ILE A 1 273 ? 15.266 12.337 43.414 1.00 52.94 273 ILE A CA 1
ATOM 2248 C C . ILE A 1 273 ? 15.114 13.396 44.527 1.00 52.94 273 ILE A C 1
ATOM 2250 O O . ILE A 1 273 ? 15.328 14.580 44.288 1.00 52.94 273 ILE A O 1
ATOM 2254 N N . ASN A 1 274 ? 14.793 12.996 45.764 1.00 53.44 274 ASN A N 1
ATOM 2255 C CA . ASN A 1 274 ? 14.524 13.932 46.867 1.00 53.44 274 ASN A CA 1
ATOM 2256 C C . ASN A 1 274 ? 15.716 14.202 47.803 1.00 53.44 274 ASN A C 1
ATOM 2258 O O . ASN A 1 274 ? 15.593 14.992 48.744 1.00 53.44 274 ASN A O 1
ATOM 2262 N N . LYS A 1 275 ? 16.877 13.574 47.586 1.00 59.09 275 LYS A N 1
ATOM 2263 C CA . LYS A 1 275 ? 18.073 13.841 48.394 1.00 59.09 275 LYS A CA 1
ATOM 2264 C C . LYS A 1 275 ? 18.875 14.964 47.736 1.00 59.09 275 LYS A C 1
ATOM 2266 O O . LYS A 1 275 ? 19.523 14.735 46.720 1.00 59.09 275 LYS A O 1
ATOM 2271 N N . LYS A 1 276 ? 18.837 16.175 48.312 1.00 61.22 276 LYS A N 1
ATOM 2272 C CA . LYS A 1 276 ? 19.708 17.287 47.883 1.00 61.22 276 LYS A CA 1
ATOM 2273 C C . LYS A 1 276 ? 21.164 16.779 47.834 1.00 61.22 276 LYS A C 1
ATOM 2275 O O . LYS A 1 276 ? 21.598 16.192 48.832 1.00 61.22 276 LYS A O 1
ATOM 2280 N N . PRO A 1 277 ? 21.891 16.942 46.713 1.00 69.94 277 PRO A N 1
ATOM 2281 C CA . PRO A 1 277 ? 23.251 16.429 46.591 1.00 69.94 277 PRO A CA 1
ATOM 2282 C C . PRO A 1 277 ? 24.151 17.088 47.637 1.00 69.94 277 PRO A C 1
ATOM 2284 O O . PRO A 1 277 ? 24.013 18.279 47.924 1.00 69.94 277 PRO A O 1
ATOM 2287 N N . SER A 1 278 ? 25.040 16.299 48.244 1.00 79.06 278 SER A N 1
ATOM 2288 C CA . SER A 1 278 ? 26.001 16.814 49.221 1.00 79.06 278 SER A CA 1
ATOM 2289 C C . SER A 1 278 ? 26.939 17.824 48.553 1.00 79.06 278 SER A C 1
ATOM 2291 O O . SER A 1 278 ? 27.229 17.690 47.363 1.00 79.06 278 SER A O 1
ATOM 2293 N N . ILE A 1 279 ? 27.475 18.784 49.319 1.00 80.56 279 ILE A N 1
ATOM 2294 C CA . ILE A 1 279 ? 28.489 19.752 48.841 1.00 80.56 279 ILE A CA 1
ATOM 2295 C C . ILE A 1 279 ? 29.661 19.013 48.171 1.00 80.56 279 ILE A C 1
ATOM 2297 O O . ILE A 1 279 ? 30.161 19.413 47.121 1.00 80.56 279 ILE A O 1
ATOM 2301 N N . GLU A 1 280 ? 30.033 17.875 48.749 1.00 82.44 280 GLU A N 1
ATOM 2302 C CA . GLU A 1 280 ? 31.066 16.976 48.242 1.00 82.44 280 GLU A CA 1
ATOM 2303 C C . GLU A 1 280 ? 30.721 16.398 46.856 1.00 82.44 280 GLU A C 1
ATOM 2305 O O . GLU A 1 280 ? 31.566 16.336 45.964 1.00 82.44 280 GLU A O 1
ATOM 2310 N N . ASP A 1 281 ? 29.464 16.005 46.642 1.00 82.94 281 ASP A N 1
ATOM 2311 C CA . ASP A 1 281 ? 29.009 15.437 45.371 1.00 82.94 281 ASP A CA 1
ATOM 2312 C C . ASP A 1 281 ? 28.944 16.520 44.283 1.00 82.94 281 ASP A C 1
ATOM 2314 O O . ASP A 1 281 ? 29.322 16.283 43.131 1.00 82.94 281 ASP A O 1
ATOM 2318 N N . THR A 1 282 ? 28.542 17.742 44.653 1.00 85.00 282 THR A N 1
ATOM 2319 C CA . THR A 1 282 ? 28.580 18.896 43.744 1.00 85.00 282 THR A CA 1
ATOM 2320 C C . THR A 1 282 ? 30.010 19.289 43.378 1.00 85.00 282 THR A C 1
ATOM 2322 O O . THR A 1 282 ? 30.284 19.529 42.203 1.00 85.00 282 THR A O 1
ATOM 2325 N N . ALA A 1 283 ? 30.947 19.262 44.330 1.00 86.69 283 ALA A N 1
ATOM 2326 C CA . ALA A 1 283 ? 32.353 19.557 44.067 1.00 86.69 283 ALA A CA 1
ATOM 2327 C C . ALA A 1 283 ? 32.980 18.544 43.100 1.00 86.69 283 ALA A C 1
ATOM 2329 O O . ALA A 1 283 ? 33.609 18.935 42.118 1.00 86.69 283 ALA A O 1
ATOM 2330 N N . ARG A 1 284 ? 32.724 17.244 43.299 1.00 86.94 284 ARG A N 1
ATOM 2331 C CA . ARG A 1 284 ? 33.175 16.188 42.374 1.00 86.94 284 ARG A CA 1
ATOM 2332 C C . ARG A 1 284 ? 32.623 16.373 40.967 1.00 86.94 284 ARG A C 1
ATOM 2334 O O . ARG A 1 284 ? 33.331 16.134 39.991 1.00 86.94 284 ARG A O 1
ATOM 2341 N N . THR A 1 285 ? 31.366 16.799 40.859 1.00 86.56 285 THR A N 1
ATOM 2342 C CA . THR A 1 285 ? 30.719 17.065 39.567 1.00 86.56 285 THR A CA 1
ATOM 2343 C C . THR A 1 285 ? 31.406 18.224 38.841 1.00 86.56 285 THR A C 1
ATOM 2345 O O . THR A 1 285 ? 31.724 18.098 37.657 1.00 86.56 285 THR A O 1
ATOM 2348 N N . ILE A 1 286 ? 31.728 19.304 39.561 1.00 86.75 286 ILE A N 1
ATOM 2349 C CA . ILE A 1 286 ? 32.470 20.460 39.035 1.00 86.75 286 ILE A CA 1
ATOM 2350 C C . ILE A 1 286 ? 33.881 20.049 38.598 1.00 86.75 286 ILE A C 1
ATOM 2352 O O . ILE A 1 286 ? 34.273 20.314 37.462 1.00 86.75 286 ILE A O 1
ATOM 2356 N N . GLU A 1 287 ? 34.633 19.350 39.450 1.00 87.25 287 GLU A N 1
ATOM 2357 C CA . GLU A 1 287 ? 35.995 18.897 39.134 1.00 87.25 287 GLU A CA 1
ATOM 2358 C C . GLU A 1 287 ? 36.022 17.979 37.905 1.00 87.25 287 GLU A C 1
ATOM 2360 O O . GLU A 1 287 ? 36.865 18.129 37.014 1.00 87.25 287 GLU A O 1
ATOM 2365 N N . LEU A 1 288 ? 35.063 17.055 37.808 1.00 87.88 288 LEU A N 1
ATOM 2366 C CA . LEU A 1 288 ? 34.931 16.162 36.662 1.00 87.88 288 LEU A CA 1
ATOM 2367 C C . LEU A 1 288 ? 34.566 16.932 35.386 1.00 87.88 288 LEU A C 1
ATOM 2369 O O . LEU A 1 288 ? 35.128 16.662 34.324 1.00 87.88 288 LEU A O 1
ATOM 2373 N N . ALA A 1 289 ? 33.676 17.919 35.472 1.00 86.75 289 ALA A N 1
ATOM 2374 C CA . ALA A 1 289 ? 33.292 18.745 34.334 1.00 86.75 289 ALA A CA 1
ATOM 2375 C C . ALA A 1 289 ? 34.448 19.639 33.839 1.00 86.75 289 ALA A C 1
ATOM 2377 O O . ALA A 1 289 ? 34.659 19.748 32.625 1.00 86.75 289 ALA A O 1
ATOM 2378 N N . ILE A 1 290 ? 35.259 20.185 34.754 1.00 86.81 290 ILE A N 1
ATOM 2379 C CA . ILE A 1 290 ? 36.490 20.925 34.433 1.00 86.81 290 ILE A CA 1
ATOM 2380 C C . ILE A 1 290 ? 37.512 19.999 33.766 1.00 86.81 290 ILE A C 1
ATOM 2382 O O . ILE A 1 290 ? 38.087 20.353 32.733 1.00 86.81 290 ILE A O 1
ATOM 2386 N N . LYS A 1 291 ? 37.691 18.779 34.287 1.00 87.56 291 LYS A N 1
ATOM 2387 C CA . LYS A 1 291 ? 38.577 17.762 33.698 1.00 87.56 291 LYS A CA 1
ATOM 2388 C C . LYS A 1 291 ? 38.150 17.364 32.282 1.00 87.56 291 LYS A C 1
ATOM 2390 O O . LYS A 1 291 ? 39.000 17.120 31.427 1.00 87.56 291 LYS A O 1
ATOM 2395 N N . LEU A 1 292 ? 36.843 17.342 32.018 1.00 86.81 292 LEU A N 1
ATOM 2396 C CA . LEU A 1 292 ? 36.258 17.095 30.697 1.00 86.81 292 LEU A CA 1
ATOM 2397 C C . LEU A 1 292 ? 36.239 18.333 29.781 1.00 86.81 292 LEU A C 1
ATOM 2399 O O . LEU A 1 292 ? 35.695 18.250 28.681 1.00 86.81 292 LEU A O 1
ATOM 2403 N N . LYS A 1 293 ? 36.834 19.461 30.198 1.00 84.75 293 LYS A N 1
ATOM 2404 C CA . LYS A 1 293 ? 36.887 20.725 29.441 1.00 84.75 293 LYS A CA 1
ATOM 2405 C C . LYS A 1 293 ? 35.505 21.242 29.013 1.00 84.75 293 LYS A C 1
ATOM 2407 O O . LYS A 1 293 ? 35.365 21.801 27.925 1.00 84.75 293 LYS A O 1
ATOM 2412 N N . ARG A 1 294 ? 34.477 21.037 29.843 1.00 85.81 294 ARG A N 1
ATOM 2413 C CA . ARG A 1 294 ? 33.138 21.593 29.594 1.00 85.81 294 ARG A CA 1
ATOM 2414 C C . ARG A 1 294 ? 33.155 23.121 29.741 1.00 85.81 294 ARG A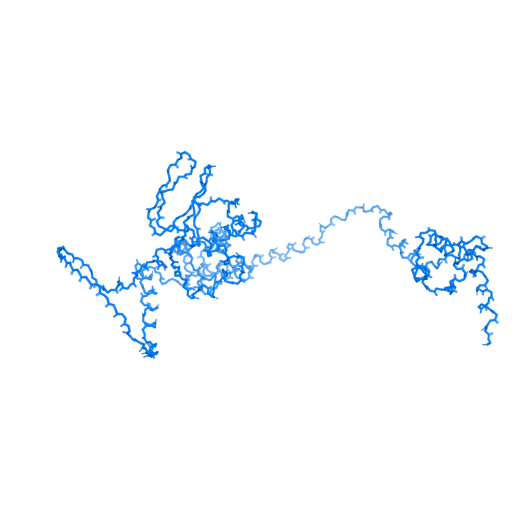 C 1
ATOM 2416 O O . ARG A 1 294 ? 33.984 23.653 30.481 1.00 85.81 294 ARG A O 1
ATOM 2423 N N . SER A 1 295 ? 32.270 23.813 29.018 1.00 85.31 295 SER A N 1
ATOM 2424 C CA . SER A 1 295 ? 32.082 25.261 29.177 1.00 85.31 295 SER A CA 1
ATOM 2425 C C . SER A 1 295 ? 31.449 25.580 30.533 1.00 85.31 295 SER A C 1
ATOM 2427 O 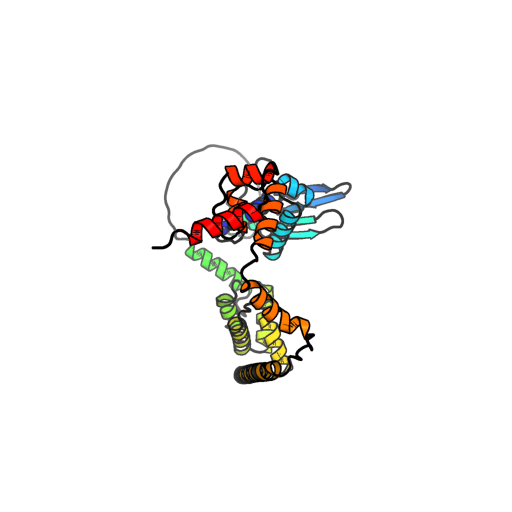O . SER A 1 295 ? 30.872 24.695 31.172 1.00 85.31 295 SER A O 1
ATOM 2429 N N . ARG A 1 296 ? 31.552 26.836 30.975 1.00 84.06 296 ARG A N 1
ATOM 2430 C CA . ARG A 1 296 ? 30.986 27.289 32.249 1.00 84.06 296 ARG A CA 1
ATOM 2431 C C . ARG A 1 296 ? 29.485 27.043 32.331 1.00 84.06 296 ARG A C 1
ATOM 2433 O O . ARG A 1 296 ? 29.019 26.561 33.356 1.00 84.06 296 ARG A O 1
ATOM 2440 N N . GLU A 1 297 ? 28.750 27.289 31.252 1.00 81.62 297 GLU A N 1
ATOM 2441 C CA . GLU A 1 297 ? 27.296 27.094 31.200 1.00 81.62 297 GLU A CA 1
ATOM 2442 C C . GLU A 1 297 ? 26.926 25.632 31.480 1.00 81.62 297 GLU A C 1
ATOM 2444 O O . GLU A 1 297 ? 26.072 25.356 32.315 1.00 81.62 297 GLU A O 1
ATOM 2449 N N . ASN A 1 298 ? 27.656 24.687 30.880 1.00 83.12 298 ASN A N 1
ATOM 2450 C CA . ASN A 1 298 ? 27.430 23.255 31.089 1.00 83.12 298 ASN A CA 1
ATOM 2451 C C . ASN A 1 298 ? 27.805 22.791 32.508 1.00 83.12 298 ASN A C 1
ATOM 2453 O O . ASN A 1 298 ? 27.301 21.772 32.982 1.00 83.12 298 ASN A O 1
ATOM 2457 N N . ILE A 1 299 ? 28.741 23.482 33.167 1.00 82.81 299 ILE A N 1
ATOM 2458 C CA . ILE A 1 299 ? 29.111 23.205 34.561 1.00 82.81 299 ILE A CA 1
ATOM 2459 C C . ILE A 1 299 ? 27.994 23.693 35.488 1.00 82.81 299 ILE A C 1
ATOM 2461 O O . ILE A 1 299 ? 27.573 22.932 36.357 1.00 82.81 299 ILE A O 1
ATOM 2465 N N . LEU A 1 300 ? 27.488 24.911 35.271 1.00 81.62 300 LEU A N 1
ATOM 2466 C CA . LEU A 1 300 ? 26.405 25.508 36.059 1.00 81.62 300 LEU A CA 1
ATOM 2467 C C . LEU A 1 300 ? 25.091 24.718 35.928 1.00 81.62 300 LEU A C 1
ATOM 2469 O O . LEU A 1 300 ? 24.480 24.375 36.942 1.00 81.62 300 LEU A O 1
ATOM 2473 N N . GLU A 1 301 ? 24.747 24.285 34.712 1.00 82.19 301 GLU A N 1
ATOM 2474 C CA . GLU A 1 301 ? 23.579 23.430 34.464 1.00 82.19 301 GLU A CA 1
ATOM 2475 C C . GLU A 1 301 ? 23.684 22.091 35.216 1.00 82.19 301 GLU A C 1
ATOM 2477 O O . GLU A 1 301 ? 22.716 21.615 35.803 1.00 82.19 301 GLU A O 1
ATOM 2482 N N . SER A 1 302 ? 24.883 21.498 35.295 1.00 79.19 302 SER A N 1
ATOM 2483 C CA . SER A 1 302 ? 25.089 20.223 36.002 1.00 79.19 302 SER A CA 1
ATOM 2484 C C . SER A 1 302 ? 24.958 20.304 37.528 1.00 79.19 302 SER A C 1
ATOM 2486 O O . SER A 1 302 ? 24.845 19.270 38.188 1.00 79.19 302 SER A O 1
ATOM 2488 N N . ILE A 1 303 ? 24.977 21.515 38.095 1.00 80.44 303 ILE A N 1
ATOM 2489 C CA . ILE A 1 303 ? 24.809 21.763 39.533 1.00 80.44 303 ILE A CA 1
ATOM 2490 C C . ILE A 1 303 ? 23.475 22.452 39.868 1.00 80.44 303 ILE A C 1
ATOM 2492 O O . ILE A 1 303 ? 23.307 22.887 41.012 1.00 80.44 303 ILE A O 1
ATOM 2496 N N . ASP A 1 304 ? 22.532 22.500 38.918 1.00 76.25 304 ASP A N 1
ATOM 2497 C CA . ASP A 1 304 ? 21.233 23.189 39.006 1.00 76.25 304 ASP A CA 1
ATOM 2498 C C . ASP A 1 304 ? 21.347 24.678 39.390 1.00 76.25 304 ASP A C 1
ATOM 2500 O O . ASP A 1 304 ? 20.556 25.165 40.199 1.00 76.25 304 ASP A O 1
ATOM 2504 N N . ASP A 1 305 ? 22.371 25.392 38.905 1.00 70.69 305 ASP A N 1
ATOM 2505 C CA . ASP A 1 305 ? 22.591 26.828 39.173 1.00 70.69 305 ASP A CA 1
ATOM 2506 C C . ASP A 1 305 ? 22.638 27.222 40.667 1.00 70.69 305 ASP A C 1
ATOM 2508 O O . ASP A 1 305 ? 22.541 28.396 41.029 1.00 70.69 305 ASP A O 1
ATOM 2512 N N . ARG A 1 306 ? 22.820 26.247 41.571 1.00 69.69 306 ARG A N 1
ATOM 2513 C CA . ARG A 1 306 ? 22.786 26.471 43.028 1.00 69.69 306 ARG A CA 1
ATOM 2514 C C . ARG A 1 306 ? 23.935 27.337 43.542 1.00 69.69 306 ARG A C 1
ATOM 2516 O O . ARG A 1 306 ? 23.827 27.896 44.629 1.00 69.69 306 ARG A O 1
ATOM 2523 N N . TYR A 1 307 ? 25.027 27.411 42.788 1.00 78.25 307 TYR A N 1
ATOM 2524 C CA . TYR A 1 307 ? 26.236 28.143 43.144 1.00 78.25 307 TYR A CA 1
ATOM 2525 C C . TYR A 1 307 ? 26.701 28.974 41.959 1.00 78.25 307 TYR A C 1
ATOM 2527 O O . TYR A 1 307 ? 26.679 28.512 40.819 1.00 78.25 307 TYR A O 1
ATOM 2535 N N . ASN A 1 308 ? 27.159 30.192 42.231 1.00 78.06 308 ASN A N 1
ATOM 2536 C CA . ASN A 1 308 ? 27.608 31.100 41.188 1.00 78.06 308 ASN A CA 1
ATOM 2537 C C . ASN A 1 308 ? 29.126 30.998 41.038 1.00 78.06 308 ASN A C 1
ATOM 2539 O O . ASN A 1 308 ? 29.861 31.780 41.635 1.00 78.06 308 ASN A O 1
ATOM 2543 N N . LEU A 1 309 ? 29.607 30.031 40.254 1.00 80.81 309 LEU A N 1
ATOM 2544 C CA . LEU A 1 309 ? 31.034 29.943 39.937 1.00 80.81 309 LEU A CA 1
ATOM 2545 C C . LEU A 1 309 ? 31.395 30.988 38.878 1.00 80.81 309 LEU A C 1
ATOM 2547 O O . LEU A 1 309 ? 30.813 31.000 37.787 1.00 80.81 309 LEU A O 1
ATOM 2551 N N . SER A 1 310 ? 32.358 31.859 39.174 1.00 82.00 310 SER A N 1
ATOM 2552 C CA . SER A 1 310 ? 32.930 32.778 38.189 1.00 82.00 310 SER A CA 1
ATOM 2553 C C . SER A 1 310 ? 33.911 32.054 37.253 1.00 82.00 310 SER A C 1
ATOM 2555 O O . SER A 1 310 ? 34.377 30.948 37.535 1.00 82.00 310 SER A O 1
ATOM 2557 N N . GLU A 1 311 ? 34.244 32.673 36.118 1.00 80.25 311 GLU A N 1
ATOM 2558 C CA . GLU A 1 311 ? 35.307 32.165 35.229 1.00 80.25 311 GLU A CA 1
ATOM 2559 C C . GLU A 1 311 ? 36.669 32.098 35.942 1.00 80.25 311 GLU A C 1
ATOM 2561 O O . GLU A 1 311 ? 37.479 31.211 35.672 1.00 80.25 311 GLU A O 1
ATOM 2566 N N . GLU A 1 312 ? 36.903 32.998 36.898 1.00 81.50 312 GLU A N 1
ATOM 2567 C CA . GLU A 1 312 ? 38.119 33.055 37.712 1.00 81.50 312 GLU A CA 1
ATOM 2568 C C . GLU A 1 312 ? 38.186 31.888 38.708 1.00 81.50 312 GLU A C 1
ATOM 2570 O O . GLU A 1 312 ? 39.255 31.298 38.891 1.00 81.50 312 GLU A O 1
ATOM 2575 N N . ASP A 1 313 ? 37.047 31.481 39.275 1.00 82.50 313 ASP A N 1
ATOM 2576 C CA . ASP A 1 313 ? 36.940 30.310 40.155 1.00 82.50 313 ASP A CA 1
ATOM 2577 C C . ASP A 1 313 ? 37.216 29.017 39.380 1.00 82.50 313 ASP A C 1
ATOM 2579 O O . ASP A 1 313 ? 38.005 28.173 39.806 1.00 82.50 313 ASP A O 1
ATOM 2583 N N . ILE A 1 314 ? 36.625 28.883 38.188 1.00 81.25 314 ILE A N 1
ATOM 2584 C CA . ILE A 1 314 ? 36.835 27.729 37.303 1.00 81.25 314 ILE A CA 1
ATOM 2585 C C . ILE A 1 314 ? 38.300 27.651 36.855 1.00 81.25 314 ILE A C 1
ATOM 2587 O O . ILE A 1 314 ? 38.877 26.559 36.813 1.00 81.25 314 ILE A O 1
ATOM 2591 N N . ALA A 1 315 ? 38.920 28.792 36.540 1.00 82.44 315 ALA A N 1
ATOM 2592 C CA . ALA A 1 315 ? 40.340 28.869 36.212 1.00 82.44 315 ALA A CA 1
ATOM 2593 C C . ALA A 1 315 ? 41.227 28.514 37.417 1.00 82.44 315 ALA A C 1
ATOM 2595 O O . ALA A 1 315 ? 42.197 27.776 37.263 1.00 82.44 315 ALA A O 1
ATOM 2596 N N . SER A 1 316 ? 40.866 28.957 38.622 1.00 85.06 316 SER A N 1
ATOM 2597 C CA . SER A 1 316 ? 41.609 28.663 39.854 1.00 85.06 316 SER A CA 1
ATOM 2598 C C . SER A 1 316 ? 41.551 27.183 40.237 1.00 85.06 316 SER A C 1
ATOM 2600 O O . SER A 1 316 ? 42.573 26.621 40.636 1.00 85.06 316 SER A O 1
ATOM 2602 N N . ILE A 1 317 ? 40.402 26.524 40.041 1.00 84.38 317 ILE A N 1
ATOM 2603 C CA . ILE A 1 317 ? 40.262 25.068 40.208 1.00 84.38 317 ILE A CA 1
ATOM 2604 C C . ILE A 1 317 ? 41.072 24.328 39.136 1.00 84.38 317 ILE A C 1
ATOM 2606 O O . ILE A 1 317 ? 41.771 23.360 39.434 1.00 84.38 317 ILE A O 1
ATOM 2610 N N . ARG A 1 318 ? 41.024 24.793 37.880 1.00 83.75 318 ARG A N 1
ATOM 2611 C CA . ARG A 1 318 ? 41.780 24.199 36.765 1.00 83.75 318 ARG A CA 1
ATOM 2612 C C . ARG A 1 318 ? 43.293 24.275 36.979 1.00 83.75 318 ARG A C 1
ATOM 2614 O O . ARG A 1 318 ? 43.991 23.310 36.676 1.00 83.75 318 ARG A O 1
ATOM 2621 N N . ASP A 1 319 ? 43.773 25.398 37.500 1.00 83.88 319 ASP A N 1
ATOM 2622 C CA . ASP A 1 319 ? 45.182 25.637 37.823 1.00 83.88 319 ASP A CA 1
ATOM 2623 C C . ASP A 1 319 ? 45.617 24.952 39.135 1.00 83.88 319 ASP A C 1
ATOM 2625 O O . ASP A 1 319 ? 46.788 25.030 39.506 1.00 83.88 319 ASP A O 1
ATOM 2629 N N . GLY A 1 320 ? 44.693 24.296 39.852 1.00 80.44 320 GLY A N 1
ATOM 2630 C CA . GLY A 1 320 ? 44.960 23.596 41.112 1.00 80.44 320 GLY A CA 1
ATOM 2631 C C . GLY A 1 320 ? 45.263 24.517 42.296 1.00 80.44 320 GLY A C 1
ATOM 2632 O O . GLY A 1 320 ? 45.863 24.074 43.273 1.00 80.44 320 GLY A O 1
ATOM 2633 N N . LYS A 1 321 ? 44.881 25.797 42.213 1.00 82.50 321 LYS A N 1
ATOM 2634 C CA . LYS A 1 321 ? 45.114 26.798 43.266 1.00 82.50 321 LYS A CA 1
ATOM 2635 C C . LYS A 1 321 ? 44.136 26.646 44.438 1.00 82.50 321 LYS A C 1
ATOM 2637 O O . LYS A 1 321 ? 44.532 26.905 45.569 1.00 82.50 321 LYS A O 1
ATOM 2642 N N . CYS A 1 322 ? 42.907 26.192 44.171 1.00 81.31 322 CYS A N 1
ATOM 2643 C CA . CYS A 1 322 ? 41.856 25.927 45.164 1.00 81.31 322 CYS A CA 1
ATOM 2644 C C . CYS A 1 322 ? 41.067 24.658 44.784 1.00 81.31 322 CYS A C 1
ATOM 2646 O O . CYS A 1 322 ? 40.965 24.342 43.597 1.00 81.31 322 CYS A O 1
ATOM 2648 N N . SER A 1 323 ? 40.480 23.944 45.756 1.00 85.06 323 SER A N 1
ATOM 2649 C CA . SER A 1 323 ? 39.518 22.865 45.465 1.00 85.06 323 SER A CA 1
ATOM 2650 C C . SER A 1 323 ? 38.117 23.434 45.230 1.00 85.06 323 SER A C 1
ATOM 2652 O O . SER A 1 323 ? 37.744 24.467 45.792 1.00 85.06 323 SER A O 1
ATOM 2654 N N . ALA A 1 324 ? 37.306 22.732 44.433 1.00 84.31 324 ALA A N 1
ATOM 2655 C CA . ALA A 1 324 ? 35.901 23.079 44.250 1.00 84.31 324 ALA A CA 1
ATOM 2656 C C . ALA A 1 324 ? 35.128 23.065 45.583 1.00 84.31 324 ALA A C 1
ATOM 2658 O O . ALA A 1 324 ? 34.226 23.874 45.769 1.00 84.31 324 ALA A O 1
ATOM 2659 N N . ILE A 1 325 ? 35.506 22.202 46.535 1.00 86.06 325 ILE A N 1
ATOM 2660 C CA . ILE A 1 325 ? 34.884 22.143 47.868 1.00 86.06 325 ILE A CA 1
ATOM 2661 C C . ILE A 1 325 ? 35.088 23.461 48.626 1.00 86.06 325 ILE A C 1
ATOM 2663 O O . ILE A 1 325 ? 34.140 23.989 49.208 1.00 86.06 325 ILE A O 1
ATOM 2667 N N . ASP A 1 326 ? 36.307 24.001 48.599 1.00 84.00 326 ASP A N 1
ATOM 2668 C CA . ASP A 1 326 ? 36.672 25.201 49.357 1.00 84.00 326 ASP A CA 1
ATOM 2669 C C . ASP A 1 326 ? 35.886 26.423 48.873 1.00 84.00 326 ASP A C 1
ATOM 2671 O O . ASP A 1 326 ? 35.331 27.165 49.684 1.00 84.00 326 ASP A O 1
ATOM 2675 N N . ILE A 1 327 ? 35.753 26.569 47.551 1.00 83.25 327 ILE A N 1
ATOM 2676 C CA . ILE A 1 327 ? 34.991 27.653 46.915 1.00 83.25 327 ILE A CA 1
ATOM 2677 C C . ILE A 1 327 ? 33.504 27.553 47.275 1.00 83.25 327 ILE A C 1
ATOM 2679 O O . ILE A 1 327 ? 32.881 28.548 47.646 1.00 83.25 327 ILE A O 1
ATOM 2683 N N . LEU A 1 328 ? 32.925 26.348 47.232 1.00 83.50 328 LEU A N 1
ATOM 2684 C CA . LEU A 1 328 ? 31.523 26.139 47.607 1.00 83.50 328 LEU A CA 1
ATOM 2685 C C . LEU A 1 328 ? 31.267 26.457 49.091 1.00 83.50 328 LEU A C 1
ATOM 2687 O O . LEU A 1 328 ? 30.236 27.043 49.432 1.00 83.50 328 LEU A O 1
ATOM 2691 N N . LEU A 1 329 ? 32.202 26.107 49.980 1.00 82.62 329 LEU A N 1
ATOM 2692 C CA . LEU A 1 329 ? 32.117 26.431 51.407 1.00 82.62 329 LEU A CA 1
ATOM 2693 C C . LEU A 1 329 ? 32.271 27.933 51.681 1.00 82.62 329 LEU A C 1
ATOM 2695 O O . LEU A 1 329 ? 31.620 28.455 52.587 1.00 82.62 329 LEU A O 1
ATOM 2699 N N . GLU A 1 330 ? 33.109 28.636 50.921 1.00 81.62 330 GLU A N 1
ATOM 2700 C CA . GLU A 1 330 ? 33.267 30.088 51.020 1.00 81.62 330 GLU A CA 1
ATOM 2701 C C . GLU A 1 330 ? 32.007 30.832 50.558 1.00 81.62 330 GLU A C 1
ATOM 2703 O O . GLU A 1 330 ? 31.522 31.718 51.266 1.00 81.62 330 GLU A O 1
ATOM 2708 N N . GLN A 1 331 ? 31.395 30.408 49.448 1.00 77.06 331 GLN A N 1
ATOM 2709 C CA . GLN A 1 331 ? 30.134 30.991 48.976 1.00 77.06 331 GLN A CA 1
ATOM 2710 C C . GLN A 1 331 ? 28.970 30.761 49.947 1.00 77.06 331 GLN A C 1
ATOM 2712 O O . GLN A 1 331 ? 28.150 31.658 50.152 1.00 77.06 331 GLN A O 1
ATOM 2717 N N . LEU A 1 332 ? 28.923 29.605 50.616 1.00 76.31 332 LEU A N 1
ATOM 2718 C CA . LEU A 1 332 ? 27.952 29.361 51.686 1.00 76.31 332 LEU A CA 1
ATOM 2719 C C . LEU A 1 332 ? 28.145 30.326 52.862 1.00 76.31 332 LEU A C 1
ATOM 2721 O O . LEU A 1 332 ? 27.165 30.904 53.332 1.00 76.31 332 LEU A O 1
ATOM 2725 N N . LYS A 1 333 ? 29.391 30.553 53.305 1.00 73.81 333 LYS A N 1
ATOM 2726 C CA . LYS A 1 333 ? 29.703 31.505 54.388 1.00 73.81 333 LYS A CA 1
ATOM 2727 C C . LYS A 1 333 ? 29.308 32.940 54.032 1.00 73.81 333 LYS A C 1
ATOM 2729 O O . LYS A 1 333 ? 28.786 33.646 54.889 1.00 73.81 333 LYS A O 1
ATOM 2734 N N . LEU A 1 334 ? 29.522 33.349 52.780 1.00 63.72 334 LEU A N 1
ATOM 2735 C CA . LEU A 1 334 ? 29.129 34.669 52.277 1.00 63.72 334 LEU A CA 1
ATOM 2736 C C . LEU A 1 334 ? 27.603 34.831 52.191 1.00 63.72 334 LEU A C 1
ATOM 2738 O O . LEU A 1 334 ? 27.101 35.910 52.490 1.00 63.72 334 LEU A O 1
ATOM 2742 N N . SER A 1 335 ? 26.856 33.768 51.860 1.00 58.81 335 SER A N 1
ATOM 2743 C CA . SER A 1 335 ? 25.384 33.819 51.821 1.00 58.81 335 SER A CA 1
ATOM 2744 C C . SER A 1 335 ? 24.739 33.969 53.207 1.00 58.81 335 SER A C 1
ATOM 2746 O O . SER A 1 335 ? 23.737 34.660 53.344 1.00 58.81 335 SER A O 1
ATOM 2748 N N . VAL A 1 336 ? 25.342 33.387 54.252 1.00 56.47 336 VAL A N 1
ATOM 2749 C CA . VAL A 1 336 ? 24.819 33.415 55.635 1.00 56.47 336 VAL A CA 1
ATOM 2750 C C . VAL A 1 336 ? 25.072 34.763 56.334 1.00 56.47 336 VAL A C 1
ATOM 2752 O O . VAL A 1 336 ? 24.389 35.098 57.295 1.00 56.47 336 VAL A O 1
ATOM 2755 N N . ALA A 1 337 ? 26.026 35.567 55.855 1.00 52.97 337 ALA A N 1
ATOM 2756 C CA . ALA A 1 337 ? 26.338 36.888 56.413 1.00 52.97 337 ALA A CA 1
ATOM 2757 C C . ALA A 1 337 ? 25.505 38.041 55.805 1.00 52.97 337 ALA A C 1
ATOM 2759 O O . ALA A 1 337 ? 25.694 39.195 56.188 1.00 52.97 337 ALA A O 1
ATOM 2760 N N . GLY A 1 338 ? 24.616 37.742 54.849 1.00 52.25 338 GLY A N 1
ATOM 2761 C CA . GLY A 1 338 ? 23.897 38.716 54.020 1.00 52.25 338 GLY A CA 1
ATOM 2762 C C . GLY A 1 338 ? 22.375 38.759 54.199 1.00 52.25 338 GLY A C 1
ATOM 2763 O O . GLY A 1 338 ? 21.694 39.152 53.257 1.00 52.25 338 GLY A O 1
ATOM 2764 N N . GLU A 1 339 ? 21.837 38.377 55.361 1.00 36.19 339 GLU A N 1
ATOM 2765 C CA . GLU A 1 339 ? 20.417 38.580 55.707 1.00 36.19 339 GLU A CA 1
ATOM 2766 C C . GLU A 1 339 ? 20.266 39.679 56.783 1.00 36.19 339 GLU A C 1
ATOM 2768 O O . GLU A 1 339 ? 20.694 39.472 57.922 1.00 36.19 339 GLU A O 1
ATOM 2773 N N . PRO A 1 340 ? 19.683 40.851 56.461 1.00 45.88 340 PRO A N 1
ATOM 2774 C CA . PRO A 1 340 ? 18.912 41.661 57.403 1.00 45.88 340 PRO A CA 1
ATOM 2775 C C . PRO A 1 340 ? 17.426 41.273 57.440 1.00 45.88 340 PRO A C 1
ATOM 2777 O O . PRO A 1 340 ? 16.848 40.998 56.362 1.00 45.88 340 PRO A O 1
#

Radius of gyration: 38.73 Å; Cα contacts (8 Å, |Δi|>4): 231; chains: 1; bounding box: 78×66×113 Å

Secondary structure (DSSP, 8-state):
--------GGGGGSHHHHSHHHHHHHHHHHHHS-SS-EEEEETTEEEEEPTTEEEE-HHHHHHHHTS-HHHHHHHHHHHHHTTSEEEEE-SS-EEEEETTHHHHH---S------------------------------SHHHHHHHHHHHHHHTTTTS---HHHHHHHHHT-SPPHHHHHHHHHHHHHH-HHHHHHHHHHHHHTT---HHHHHHHHHHHHHHT--SHHHHHHHHHHHHHHHHHHHHHHTT--------HHHHTHHHHHHHHHTSPPPHHHHHHHHHHHHHTT--HHHHHHHTTT-S---HHHHHHHHTTSS-HHHHHHHHHHHHHT---

Sequence (340 aa):
MQGWLKLHRKILHSEIFENEKLLKVFIYCLTKASHKSTESRVGRQKVTLKPGQFIFGRKKAASELSMNESTVRDYIKILQEDSVISINTTNKYSVITVENWGIYQSNDEEYDNKTTAEKQQDDNSSSSERQQKDTYKNGRELKEVKNVKEFITTTTSERLDCDSIQFYQNNFGIIRPQISEEIVKWVEDLGDPLIVEAMKRSLDRNKPTWGYVKSILQSWINKGIRTVEQADAEEVEYKNKQANKATYSKQSQSQEVLPEWFKNRDEQEKHHINKKPSIEDTARTIELAIKLKRSRENILESIDDRYNLSEEDIASIRDGKCSAIDILLEQLKLSVAGEP

Foldseek 3Di:
DDDDFFDDPCVVVDPCVVDPLLVLLLVVLLVQFDQAFDWDDDPPDIDTHHGQKHWDDLVVSCVVSVHDSVSSVVSVVVCVVVVQWDWDDDPRIIMIGGPCSCVRPPPPVDDDDDDDDDDDDDDDDDDDDDDDDDDDDDDCVVVVVVVVVCVVCVVVVVQPPAPLVVLLCVQLNDDDPVNSVVSSVLCVVQNRVVLSVLCVVCVVVVNNDVVSSVVLSVVCVVVVNRDPVSSVVVVVVVVVVVVVVVVVVVVDPPDDPDPPCVVCVVVVVVVVVPDQDDLVRLLVLLLVCLVVVHDPVVNCVSNVVPDDQDPVNSVCCNVVVDGSSVRSVVRVVVVVVPDD

pLDDT: mean 75.15, std 19.73, range [25.98, 95.19]

Organism: NCBI:txid156205

InterPro domains:
  IPR006343 DnaB/C, C-terminal domain [PF07261] (165-234)
  IPR006343 DnaB/C, C-terminal domain [TIGR01446] (165-233)
  IPR034829 DnaD-like domain superfamily [G3DSA:1.10.10.630] (164-233)
  IPR034829 DnaD-like domain superfamily [SSF158499] (166-227)
  IPR053162 DnaD [PTHR37293] (58-270)